Protein AF-A0A8J8FV78-F1 (afdb_monomer_lite)

pLDDT: mean 72.54, std 19.47, range [33.31, 97.31]

Sequence (239 aa):
MTRLTRFARETVGLEEIGLGTVENPEEYLAWASSKTGPGVVDDIYLSLKGAAGALTVRIDRDEFHIVLGGAYRDRDEIEAALAHELAHIKQHTEGLFPYGLKYPAGATRAVLLPLEIGAEELVLRELPEIALTRARMATREARRWERTGNPAVDLDNSLVSVPITLAFERIGLDAKIPQPEVDEPYATVRRTLVRAARTTDPWNRKEVEAYCRMAAAEVAELLTHHPETPHTTPHRSSR

Structure (mmCIF, N/CA/C/O backbone):
data_AF-A0A8J8FV78-F1
#
_entry.id   AF-A0A8J8FV78-F1
#
loop_
_atom_site.group_PDB
_atom_site.id
_atom_site.type_symbol
_atom_site.label_atom_id
_atom_site.label_alt_id
_atom_site.label_comp_id
_atom_site.label_asym_id
_atom_site.label_entity_id
_atom_site.label_seq_id
_atom_site.pdbx_PDB_ins_code
_atom_site.Cartn_x
_atom_site.Cartn_y
_atom_site.Cartn_z
_atom_site.occupancy
_atom_site.B_iso_or_equiv
_atom_site.auth_seq_id
_atom_site.auth_comp_id
_atom_site.auth_asym_id
_atom_site.auth_atom_id
_atom_site.pdbx_PDB_model_num
ATOM 1 N N . MET A 1 1 ? -17.462 6.592 6.302 1.00 45.66 1 MET A N 1
ATOM 2 C CA . MET A 1 1 ? -16.229 5.823 6.564 1.00 45.66 1 MET A CA 1
ATOM 3 C C . MET A 1 1 ? -16.244 5.353 8.010 1.00 45.66 1 MET A C 1
ATOM 5 O O . MET A 1 1 ? -16.458 6.169 8.901 1.00 45.66 1 MET A O 1
ATOM 9 N N . THR A 1 2 ? -16.115 4.048 8.240 1.00 47.28 2 THR A N 1
ATOM 10 C CA . THR A 1 2 ? -16.009 3.454 9.586 1.00 47.28 2 THR A CA 1
ATOM 11 C C . THR A 1 2 ? -14.567 3.568 10.076 1.00 47.28 2 THR A C 1
ATOM 13 O O . THR A 1 2 ? -13.703 3.032 9.385 1.00 47.28 2 THR A O 1
ATOM 16 N N . ARG A 1 3 ? -14.347 4.216 11.239 1.00 60.06 3 ARG A N 1
ATOM 17 C CA . ARG A 1 3 ? -13.042 4.341 11.930 1.00 60.06 3 ARG A CA 1
ATOM 18 C C . ARG A 1 3 ? -12.323 2.991 12.001 1.00 60.06 3 ARG A C 1
ATOM 20 O O . ARG A 1 3 ? -12.946 2.038 12.442 1.00 60.06 3 ARG A O 1
ATOM 27 N N . LEU A 1 4 ? -11.039 2.911 11.683 1.00 59.59 4 LEU A N 1
ATOM 28 C CA . LEU A 1 4 ? -10.175 1.728 11.684 1.00 59.59 4 LEU A CA 1
ATOM 29 C C . LEU A 1 4 ? -10.131 1.106 13.072 1.00 59.59 4 LEU A C 1
ATOM 31 O O . LEU A 1 4 ? -10.280 -0.097 13.202 1.00 59.59 4 LEU A O 1
ATOM 35 N N . THR A 1 5 ? -10.076 1.926 14.124 1.00 54.34 5 THR A N 1
ATOM 36 C CA . THR A 1 5 ? -10.197 1.468 15.517 1.00 54.34 5 THR A CA 1
ATOM 37 C C . THR A 1 5 ? -11.570 0.865 15.815 1.00 54.34 5 THR A C 1
ATOM 39 O O . THR A 1 5 ? -11.687 -0.065 16.606 1.00 54.34 5 THR A O 1
ATOM 42 N N . ARG A 1 6 ? -12.630 1.404 15.200 1.00 60.81 6 ARG A N 1
ATOM 43 C CA . ARG A 1 6 ? -13.991 0.875 15.331 1.00 60.81 6 ARG A CA 1
ATOM 44 C C . ARG A 1 6 ? -14.143 -0.419 14.531 1.00 60.81 6 ARG A C 1
ATOM 46 O O . ARG A 1 6 ? -14.638 -1.380 15.085 1.00 60.81 6 ARG A O 1
ATOM 53 N N . PHE A 1 7 ? -13.669 -0.461 13.289 1.00 57.34 7 PHE A N 1
ATOM 54 C CA . PHE A 1 7 ? -13.615 -1.653 12.444 1.00 57.34 7 PHE A CA 1
ATOM 55 C C . PHE A 1 7 ? -12.822 -2.776 13.124 1.00 57.34 7 PHE A C 1
ATOM 57 O O . PHE A 1 7 ? -13.322 -3.884 13.261 1.00 57.34 7 PHE A O 1
ATOM 64 N N . ALA A 1 8 ? -11.644 -2.464 13.665 1.00 59.84 8 ALA A N 1
ATOM 65 C CA . ALA A 1 8 ? -10.837 -3.390 14.449 1.00 59.84 8 ALA A CA 1
ATOM 66 C C . ALA A 1 8 ? -11.631 -3.985 15.628 1.00 59.84 8 ALA A C 1
ATOM 68 O O . ALA A 1 8 ? -11.646 -5.195 15.821 1.00 59.84 8 ALA A O 1
ATOM 69 N N . ARG A 1 9 ? -12.350 -3.155 16.391 1.00 55.16 9 ARG A N 1
ATOM 70 C CA . ARG A 1 9 ? -13.138 -3.617 17.547 1.00 55.16 9 ARG A CA 1
ATOM 71 C C . ARG A 1 9 ? -14.409 -4.376 17.160 1.00 55.16 9 ARG A C 1
ATOM 73 O O . ARG A 1 9 ? -14.678 -5.431 17.712 1.00 55.16 9 ARG A O 1
ATOM 80 N N . GLU A 1 10 ? -15.202 -3.824 16.247 1.00 53.38 10 GLU A N 1
ATOM 81 C CA . GLU A 1 10 ? -16.552 -4.301 15.916 1.00 53.38 10 GLU A CA 1
ATOM 82 C C . GLU A 1 10 ? -16.549 -5.450 14.905 1.00 53.38 10 GLU A C 1
ATOM 84 O O . GLU A 1 10 ? -17.422 -6.308 14.960 1.00 53.38 10 GLU A O 1
ATOM 89 N N . THR A 1 11 ? -15.594 -5.460 13.976 1.00 45.72 11 THR A N 1
ATOM 90 C CA . THR A 1 11 ? -15.551 -6.407 12.851 1.00 45.72 11 THR A CA 1
ATOM 91 C C . THR A 1 11 ? -14.452 -7.447 13.035 1.00 45.72 11 THR A C 1
ATOM 93 O O . THR A 1 11 ? -14.623 -8.603 12.666 1.00 45.72 11 THR A O 1
ATOM 96 N N . VAL A 1 12 ? -13.336 -7.048 13.646 1.00 43.62 12 VAL A N 1
ATOM 97 C CA . VAL A 1 12 ? -12.143 -7.891 13.795 1.00 43.62 12 VAL A CA 1
ATOM 98 C C . VAL A 1 12 ? -11.996 -8.479 15.209 1.00 43.62 12 VAL A C 1
ATOM 100 O O . VAL A 1 12 ? -11.113 -9.293 15.463 1.00 43.62 12 VAL A O 1
ATOM 103 N N . GLY A 1 13 ? -12.869 -8.096 16.150 1.00 41.03 13 GLY A N 1
ATOM 104 C CA . GLY A 1 13 ? -12.834 -8.595 17.530 1.00 41.03 13 GLY A CA 1
ATOM 105 C C . GLY A 1 13 ? -11.558 -8.223 18.296 1.00 41.03 13 GLY A C 1
ATOM 106 O O . GLY A 1 13 ? -11.191 -8.909 19.247 1.00 41.03 13 GLY A O 1
ATOM 107 N N . LEU A 1 14 ? -10.856 -7.159 17.885 1.00 45.41 14 LEU A N 1
ATOM 108 C CA . LEU A 1 14 ? -9.656 -6.667 18.567 1.00 45.41 14 LEU A CA 1
ATOM 109 C C . LEU A 1 14 ? -10.056 -5.940 19.860 1.00 45.41 14 LEU A C 1
ATOM 111 O O . LEU A 1 14 ? -10.275 -4.726 19.864 1.00 45.41 14 LEU A O 1
ATOM 115 N N . GLU A 1 15 ? -10.162 -6.689 20.959 1.00 33.31 15 GLU A N 1
ATOM 116 C CA . GLU A 1 15 ? -10.380 -6.141 22.307 1.00 33.31 15 GLU A CA 1
ATOM 117 C C . GLU A 1 15 ? -9.075 -5.597 22.934 1.00 33.31 15 GLU A C 1
ATOM 119 O O . GLU A 1 15 ? -9.121 -4.633 23.698 1.00 33.31 15 GLU A O 1
ATOM 124 N N . GLU A 1 16 ? -7.906 -6.126 22.539 1.00 36.53 16 GLU A N 1
ATOM 125 C CA . GLU A 1 16 ? -6.565 -5.712 22.987 1.00 36.53 16 GLU A CA 1
ATOM 126 C C . GLU A 1 16 ? -5.503 -6.043 21.908 1.00 36.53 16 GLU A C 1
ATOM 128 O O . GLU A 1 16 ? -5.634 -7.043 21.199 1.00 36.53 16 GLU A O 1
ATOM 133 N N . ILE A 1 17 ? -4.444 -5.229 21.754 1.00 37.44 17 ILE A N 1
ATOM 134 C CA . ILE A 1 17 ? -3.307 -5.561 20.867 1.00 37.44 17 ILE A CA 1
ATOM 135 C C . ILE A 1 17 ? -2.405 -6.558 21.604 1.00 37.44 17 ILE A C 1
ATOM 137 O O . ILE A 1 17 ? -1.537 -6.169 22.385 1.00 37.44 17 ILE A O 1
ATOM 141 N N . GLY A 1 18 ? -2.617 -7.850 21.359 1.00 35.94 18 GLY A N 1
ATOM 142 C CA . GLY A 1 18 ? -1.705 -8.916 21.766 1.00 35.94 18 GLY A CA 1
ATOM 143 C C . GLY A 1 18 ? -0.720 -9.235 20.645 1.00 35.94 18 GLY A C 1
ATOM 144 O O . GLY A 1 18 ? -1.109 -9.774 19.612 1.00 35.94 18 GLY A O 1
ATOM 145 N N . LEU A 1 19 ? 0.560 -8.917 20.840 1.00 36.38 19 LEU A N 1
ATOM 146 C CA . LEU A 1 19 ? 1.640 -9.393 19.974 1.00 36.38 19 LEU A CA 1
ATOM 147 C C . LEU A 1 19 ? 1.813 -10.901 20.192 1.00 36.38 19 LEU A C 1
ATOM 149 O O . LEU A 1 19 ? 2.407 -11.321 21.182 1.00 36.38 19 LEU A O 1
ATOM 153 N N . GLY A 1 20 ? 1.267 -11.716 19.293 1.00 37.94 20 GLY A N 1
ATOM 154 C CA . GLY A 1 20 ? 1.523 -13.152 19.261 1.00 37.94 20 GLY A CA 1
ATOM 155 C C . GLY A 1 20 ? 2.718 -13.456 18.365 1.00 37.94 20 GLY A C 1
ATOM 156 O O . GLY A 1 20 ? 2.697 -13.138 17.178 1.00 37.94 20 GLY A O 1
ATOM 157 N N . THR A 1 21 ? 3.757 -14.079 18.914 1.00 40.66 21 THR A N 1
ATOM 158 C CA . THR A 1 21 ? 4.795 -14.727 18.099 1.00 40.66 21 THR A CA 1
ATOM 159 C C . THR A 1 21 ? 4.252 -16.089 17.676 1.00 40.66 21 THR A C 1
ATOM 161 O O . THR A 1 21 ? 3.665 -16.783 18.504 1.00 40.66 21 THR A O 1
ATOM 164 N N . VAL A 1 22 ? 4.433 -16.506 16.421 1.00 47.56 22 VAL A N 1
ATOM 165 C CA . VAL A 1 22 ? 4.146 -17.900 16.046 1.00 47.56 22 VAL A CA 1
ATOM 166 C C . VAL A 1 22 ? 5.202 -18.775 16.715 1.00 47.56 22 VAL A C 1
ATOM 168 O O . VAL A 1 22 ? 6.323 -18.887 16.228 1.00 47.56 22 VAL A O 1
ATOM 171 N N . GLU A 1 23 ? 4.857 -19.357 17.862 1.00 40.62 23 GLU A N 1
ATOM 172 C CA . GLU A 1 23 ? 5.780 -20.170 18.665 1.00 40.62 23 GLU A CA 1
ATOM 173 C C . GLU A 1 23 ? 6.188 -21.469 17.950 1.00 40.62 23 GLU A C 1
ATOM 175 O O . GLU A 1 23 ? 7.261 -22.005 18.220 1.00 40.62 23 GLU A O 1
ATOM 180 N N . ASN A 1 24 ? 5.369 -21.943 17.000 1.00 50.72 24 ASN A N 1
ATOM 181 C CA . ASN A 1 24 ? 5.640 -23.137 16.202 1.00 50.72 24 ASN A CA 1
ATOM 182 C C . ASN A 1 24 ? 5.331 -22.921 14.701 1.00 50.72 24 ASN A C 1
ATOM 184 O O . ASN A 1 24 ? 4.233 -23.234 14.228 1.00 50.72 24 ASN A O 1
ATOM 188 N N . PRO A 1 25 ? 6.286 -22.360 13.932 1.00 55.03 25 PRO A N 1
ATOM 189 C CA . PRO A 1 25 ? 6.113 -22.049 12.511 1.00 55.03 25 PRO A CA 1
ATOM 190 C C . PRO A 1 25 ? 5.732 -23.259 11.652 1.00 55.03 25 PRO A C 1
ATOM 192 O O . PRO A 1 25 ? 4.952 -23.119 10.715 1.00 55.03 25 PRO A O 1
ATOM 195 N N . GLU A 1 26 ? 6.251 -24.449 11.968 1.00 56.12 26 GLU A N 1
ATOM 196 C CA . GLU A 1 26 ? 6.002 -25.676 11.198 1.00 56.12 26 GLU A CA 1
ATOM 197 C C . GLU A 1 26 ? 4.557 -26.168 11.347 1.00 56.12 26 GLU A C 1
ATOM 199 O O . GLU A 1 26 ? 3.927 -26.546 10.358 1.00 56.12 26 GLU A O 1
ATOM 204 N N . GLU A 1 27 ? 3.993 -26.090 12.555 1.00 54.97 27 GLU A N 1
ATOM 205 C CA . GLU A 1 27 ? 2.578 -26.396 12.792 1.00 54.97 27 GLU A CA 1
ATOM 206 C C . GLU A 1 27 ? 1.658 -25.373 12.126 1.00 54.97 27 GLU A C 1
ATOM 208 O O . GLU A 1 27 ? 0.656 -25.755 11.520 1.00 54.97 27 GLU A O 1
ATOM 213 N N . TYR A 1 28 ? 2.023 -24.088 12.166 1.00 54.50 28 TYR A N 1
ATOM 214 C CA . TYR A 1 28 ? 1.283 -23.042 11.462 1.00 54.50 28 TYR A CA 1
ATOM 215 C C . TYR A 1 28 ? 1.272 -23.274 9.949 1.00 54.50 28 TYR A C 1
ATOM 217 O O . TYR A 1 28 ? 0.229 -23.147 9.318 1.00 54.50 28 TYR A O 1
ATOM 225 N N . LEU A 1 29 ? 2.400 -23.677 9.364 1.00 58.69 29 LEU A N 1
ATOM 226 C CA . LEU A 1 29 ? 2.505 -23.995 7.939 1.00 58.69 29 LEU A CA 1
ATOM 227 C C . LEU A 1 29 ? 1.696 -25.225 7.548 1.00 58.69 29 LEU A C 1
ATOM 229 O O . LEU A 1 29 ? 0.981 -25.195 6.546 1.00 58.69 29 LEU A O 1
ATOM 233 N N . ALA A 1 30 ? 1.780 -26.298 8.335 1.00 56.25 30 ALA A N 1
ATOM 234 C CA . ALA A 1 30 ? 1.003 -27.512 8.107 1.00 56.25 30 ALA A CA 1
ATOM 235 C C . ALA A 1 30 ? -0.504 -27.229 8.204 1.00 56.25 30 ALA A C 1
ATOM 237 O O . ALA A 1 30 ? -1.293 -27.683 7.371 1.00 56.25 30 ALA A O 1
ATOM 238 N N . TRP A 1 31 ? -0.903 -26.419 9.184 1.00 58.81 31 TRP A N 1
ATOM 239 C CA . TRP A 1 31 ? -2.274 -25.962 9.334 1.00 58.81 31 TRP A CA 1
ATOM 240 C C . TRP A 1 31 ? -2.702 -25.038 8.180 1.00 58.81 31 TRP A C 1
ATOM 242 O O . TRP A 1 31 ? -3.739 -25.294 7.568 1.00 58.81 31 TRP A O 1
ATOM 252 N N . ALA A 1 32 ? -1.901 -24.036 7.804 1.00 51.12 32 ALA A N 1
ATOM 253 C CA . ALA A 1 32 ? -2.208 -23.095 6.723 1.00 51.12 32 ALA A CA 1
ATOM 254 C C . ALA A 1 32 ? -2.345 -23.823 5.380 1.00 51.12 32 ALA A C 1
ATOM 256 O O . ALA A 1 32 ? -3.264 -23.542 4.609 1.00 51.12 32 ALA A O 1
ATOM 257 N N . SER A 1 33 ? -1.515 -24.845 5.154 1.00 57.75 33 SER A N 1
ATOM 258 C CA . SER A 1 33 ? -1.618 -25.759 4.008 1.00 57.75 33 SER A CA 1
ATOM 259 C C . SER A 1 33 ? -2.937 -26.510 3.942 1.00 57.75 33 SER A C 1
ATOM 261 O O . SER A 1 33 ? -3.400 -26.851 2.859 1.00 57.75 33 SER A O 1
ATOM 263 N N . SER A 1 34 ? -3.568 -26.764 5.089 1.00 52.56 34 SER A N 1
ATOM 264 C CA . SER A 1 34 ? -4.867 -27.436 5.150 1.00 52.56 34 SER A CA 1
ATOM 265 C C . SER A 1 34 ? -6.056 -26.505 4.878 1.00 52.56 34 SER A C 1
ATOM 267 O O . SER A 1 34 ? -7.179 -26.986 4.712 1.00 52.56 34 SER A O 1
ATOM 269 N N . LYS A 1 35 ? -5.836 -25.183 4.867 1.00 46.72 35 LYS A N 1
ATOM 270 C CA . LYS A 1 35 ? -6.887 -24.152 4.785 1.00 46.72 35 LYS A CA 1
ATOM 271 C C . LYS A 1 35 ? -6.774 -23.236 3.572 1.00 46.72 35 LYS A C 1
ATOM 273 O O . LYS A 1 35 ? -7.771 -22.636 3.182 1.00 46.72 35 LYS A O 1
ATOM 278 N N . THR A 1 36 ? -5.592 -23.136 2.976 1.00 51.91 36 THR A N 1
ATOM 279 C CA . THR A 1 36 ? -5.284 -22.209 1.881 1.00 51.91 36 THR A CA 1
ATOM 280 C C . THR A 1 36 ? -4.744 -22.957 0.659 1.00 51.91 36 THR A C 1
ATOM 282 O O . THR A 1 36 ? -4.536 -24.169 0.691 1.00 51.91 36 THR A O 1
ATOM 285 N N . GLY A 1 37 ? -4.575 -22.256 -0.464 1.00 56.16 37 GLY A N 1
ATOM 286 C CA . GLY A 1 37 ? -3.981 -22.840 -1.668 1.00 56.16 37 GLY A CA 1
ATOM 287 C C . GLY A 1 37 ? -2.457 -23.004 -1.546 1.00 56.16 37 GLY A C 1
ATOM 288 O O . GLY A 1 37 ? -1.828 -22.242 -0.816 1.00 56.16 37 GLY A O 1
ATOM 289 N N . PRO A 1 38 ? -1.837 -23.930 -2.302 1.00 44.44 38 PRO A N 1
ATOM 290 C CA . PRO A 1 38 ? -0.412 -24.253 -2.174 1.00 44.44 38 PRO A CA 1
ATOM 291 C C . PRO A 1 38 ? 0.533 -23.047 -2.331 1.00 44.44 38 PRO A C 1
ATOM 293 O O . PRO A 1 38 ? 1.514 -22.964 -1.607 1.00 44.44 38 PRO A O 1
ATOM 296 N N . GLY A 1 39 ? 0.210 -22.063 -3.180 1.00 44.91 39 GLY A N 1
ATOM 297 C CA . GLY A 1 39 ? 1.037 -20.853 -3.326 1.00 44.91 39 GLY A CA 1
ATOM 298 C C . GLY A 1 39 ? 1.031 -19.916 -2.108 1.00 44.91 39 GLY A C 1
ATOM 299 O O . GLY A 1 39 ? 2.018 -19.242 -1.856 1.00 44.91 39 GLY A O 1
ATOM 300 N N . VAL A 1 40 ? -0.048 -19.907 -1.313 1.00 49.53 40 VAL A N 1
ATOM 301 C CA . VAL A 1 40 ? -0.155 -19.076 -0.094 1.00 49.53 40 VAL A CA 1
ATOM 302 C C . VAL A 1 40 ? 0.729 -19.637 1.024 1.00 49.53 40 VAL A C 1
ATOM 304 O O . VAL A 1 40 ? 1.309 -18.894 1.811 1.00 49.53 40 VAL A O 1
ATOM 307 N N . VAL A 1 41 ? 0.866 -20.961 1.074 1.00 54.72 41 VAL A N 1
ATOM 308 C CA . VAL A 1 41 ? 1.724 -21.665 2.034 1.00 54.72 41 VAL A CA 1
ATOM 309 C C . VAL A 1 41 ? 3.195 -21.352 1.797 1.00 54.72 41 VAL A C 1
ATOM 311 O O . VAL A 1 41 ? 3.924 -21.118 2.759 1.00 54.72 41 VAL A O 1
ATOM 314 N N . ASP A 1 42 ? 3.627 -21.339 0.536 1.00 52.38 42 ASP A N 1
ATOM 315 C CA . ASP A 1 42 ? 5.018 -21.065 0.169 1.00 52.38 42 ASP A CA 1
ATOM 316 C C . ASP A 1 42 ? 5.432 -19.633 0.562 1.00 52.38 42 ASP A C 1
ATOM 318 O O . ASP A 1 42 ? 6.530 -19.430 1.088 1.00 52.38 42 ASP A O 1
ATOM 322 N N . ASP A 1 43 ? 4.532 -18.653 0.425 1.00 49.38 43 ASP A N 1
ATOM 323 C CA . ASP A 1 43 ? 4.762 -17.262 0.844 1.00 49.38 43 ASP A CA 1
ATOM 324 C C . ASP A 1 43 ? 4.813 -17.119 2.378 1.00 49.38 43 ASP A C 1
ATOM 326 O O . ASP A 1 43 ? 5.686 -16.429 2.924 1.00 49.38 43 ASP A O 1
ATOM 330 N N . ILE A 1 44 ? 3.933 -17.827 3.097 1.00 51.94 44 ILE A N 1
ATOM 331 C CA . ILE A 1 44 ? 3.984 -17.928 4.563 1.00 51.94 44 ILE A CA 1
ATOM 332 C C . ILE A 1 44 ? 5.315 -18.560 4.998 1.00 51.94 44 ILE A C 1
ATOM 334 O O . ILE A 1 44 ? 5.948 -18.086 5.942 1.00 51.94 44 ILE A O 1
ATOM 338 N N . TYR A 1 45 ? 5.773 -19.600 4.299 1.00 53.97 45 TYR A N 1
ATOM 339 C CA . TYR A 1 45 ? 7.020 -20.299 4.601 1.00 53.97 45 TYR A CA 1
ATOM 340 C C . TYR A 1 45 ? 8.247 -19.422 4.409 1.00 53.97 45 TYR A C 1
ATOM 342 O O . TYR A 1 45 ? 9.092 -19.348 5.305 1.00 53.97 45 TYR A O 1
ATOM 350 N N . LEU A 1 46 ? 8.338 -18.742 3.266 1.00 45.25 46 LEU A 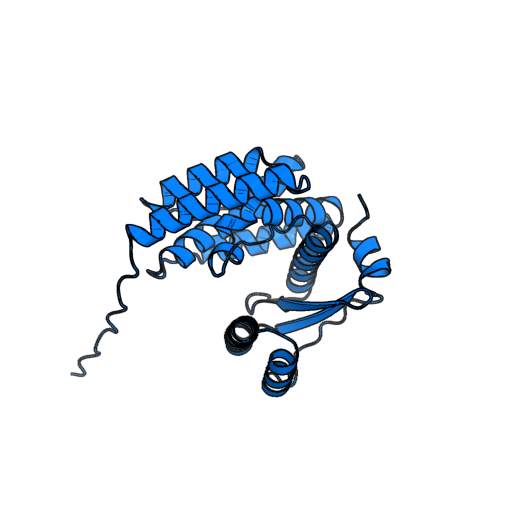N 1
ATOM 351 C CA . LEU A 1 46 ? 9.417 -17.805 2.964 1.00 45.25 46 LEU A CA 1
ATOM 352 C C . LEU A 1 46 ? 9.458 -16.664 3.983 1.00 45.25 46 LEU A C 1
ATOM 354 O O . LEU A 1 46 ? 10.533 -16.306 4.467 1.00 45.25 46 LEU A O 1
ATOM 358 N N . SER A 1 47 ? 8.291 -16.156 4.379 1.00 48.06 47 SER A N 1
ATOM 359 C CA . SER A 1 47 ? 8.186 -15.081 5.363 1.00 48.06 47 SER A CA 1
ATOM 360 C C . SER A 1 47 ? 8.591 -15.528 6.772 1.00 48.06 47 SER A C 1
ATOM 362 O O . SER A 1 47 ? 9.419 -14.874 7.408 1.00 48.06 47 SER A O 1
ATOM 364 N N . LEU A 1 48 ? 8.096 -16.676 7.248 1.00 50.25 48 LEU A N 1
ATOM 365 C CA . LEU A 1 48 ? 8.461 -17.228 8.560 1.00 50.25 48 LEU A CA 1
ATOM 366 C C . LEU A 1 48 ? 9.952 -17.599 8.628 1.00 50.25 48 LEU A C 1
ATOM 368 O O . LEU A 1 48 ? 10.617 -17.319 9.626 1.00 50.25 48 LEU A O 1
ATOM 372 N N . LYS A 1 49 ? 10.520 -18.165 7.551 1.00 43.09 49 LYS A N 1
ATOM 373 C CA . LYS A 1 49 ? 11.966 -18.440 7.453 1.00 43.09 49 LYS A CA 1
ATOM 374 C C . LYS A 1 49 ? 12.827 -17.175 7.423 1.00 43.09 49 LYS A C 1
ATOM 376 O O . LYS A 1 49 ? 13.995 -17.240 7.802 1.00 43.09 49 LYS A O 1
ATOM 381 N N . GLY A 1 50 ? 12.258 -16.040 7.018 1.00 41.53 50 GLY A N 1
ATOM 382 C CA . GLY A 1 50 ? 12.877 -14.713 7.053 1.00 41.53 50 GLY A CA 1
ATOM 383 C C . GLY A 1 50 ? 12.827 -14.005 8.415 1.00 41.53 50 GLY A C 1
ATOM 384 O O . GLY A 1 50 ? 13.167 -12.826 8.476 1.00 41.53 50 GLY A O 1
ATOM 385 N N . ALA A 1 51 ? 12.422 -14.698 9.491 1.00 40.00 51 ALA A N 1
ATOM 386 C CA . ALA A 1 51 ? 12.204 -14.160 10.843 1.00 40.00 51 ALA A CA 1
ATOM 387 C C . ALA A 1 51 ? 11.025 -13.167 10.974 1.00 40.00 51 ALA A C 1
ATOM 389 O O . ALA A 1 51 ? 11.014 -12.334 11.880 1.00 40.00 51 ALA A O 1
ATOM 390 N N . ALA A 1 52 ? 10.026 -13.251 10.089 1.00 51.97 52 ALA A N 1
ATOM 391 C CA . ALA A 1 52 ? 8.773 -12.502 10.199 1.00 51.97 52 ALA A CA 1
ATOM 392 C C . ALA A 1 52 ? 7.784 -13.212 11.141 1.00 51.97 52 ALA A C 1
ATOM 394 O O . ALA A 1 52 ? 7.658 -14.435 11.100 1.00 51.97 52 ALA A O 1
ATOM 395 N N . GLY A 1 53 ? 7.072 -12.459 11.981 1.00 51.72 53 GLY A N 1
ATOM 396 C CA . GLY A 1 53 ? 5.941 -12.984 12.753 1.00 51.72 53 GLY A CA 1
ATOM 397 C C . GLY A 1 53 ? 4.690 -13.099 11.877 1.00 51.72 53 GLY A C 1
ATOM 398 O O . GLY A 1 53 ? 4.607 -12.477 10.821 1.00 51.72 53 GLY A O 1
ATOM 399 N N . ALA A 1 54 ? 3.688 -13.864 12.305 1.00 55.09 54 ALA A N 1
ATOM 400 C CA . ALA A 1 54 ? 2.376 -13.871 11.660 1.00 55.09 54 ALA A CA 1
ATOM 401 C C . ALA A 1 54 ? 1.270 -13.760 12.711 1.00 55.09 54 ALA A C 1
ATOM 403 O O . ALA A 1 54 ? 1.334 -14.388 13.766 1.00 55.09 54 ALA A O 1
ATOM 404 N N . LEU A 1 55 ? 0.259 -12.954 12.411 1.00 58.16 55 LEU A N 1
ATOM 405 C CA . LEU A 1 55 ? -0.940 -12.766 13.208 1.00 58.16 55 LEU A CA 1
ATOM 406 C C . LEU A 1 55 ? -2.121 -13.358 12.439 1.00 58.16 55 LEU A C 1
ATOM 408 O O . LEU A 1 55 ? -2.336 -13.046 11.272 1.00 58.16 55 LEU A O 1
ATOM 412 N N . THR A 1 56 ? -2.903 -14.205 13.098 1.00 53.31 56 THR A N 1
ATOM 413 C CA . THR A 1 56 ? -4.176 -14.673 12.542 1.00 53.31 56 THR A CA 1
ATOM 414 C C . THR A 1 56 ? -5.299 -13.809 13.077 1.00 53.31 56 THR A C 1
ATOM 416 O O . THR A 1 56 ? -5.424 -13.602 14.282 1.00 53.31 56 THR A O 1
ATOM 419 N N . VAL A 1 57 ? -6.109 -13.302 12.162 1.00 52.09 57 VAL A N 1
ATOM 420 C CA . VAL A 1 57 ? -7.155 -12.327 12.410 1.00 52.09 57 VAL A CA 1
ATOM 421 C C . VAL A 1 57 ? -8.463 -12.885 11.871 1.00 52.09 57 VAL A C 1
ATOM 423 O O . VAL A 1 57 ? -8.564 -13.191 10.690 1.00 52.09 57 VAL A O 1
ATOM 426 N N . ARG A 1 58 ? -9.479 -13.037 12.723 1.00 50.56 58 ARG A N 1
ATOM 427 C CA . ARG A 1 58 ? -10.775 -13.596 12.316 1.00 50.56 58 ARG A CA 1
ATOM 428 C C . ARG A 1 58 ? -11.833 -12.507 12.237 1.00 50.56 58 ARG A C 1
ATOM 430 O O . ARG A 1 58 ? -11.949 -11.697 13.150 1.00 50.56 58 ARG A O 1
ATOM 437 N N . ILE A 1 59 ? -12.608 -12.522 11.160 1.00 51.34 59 ILE A N 1
ATOM 438 C CA . ILE A 1 59 ? -13.657 -11.549 10.860 1.00 51.34 59 ILE A CA 1
ATOM 439 C C . ILE A 1 59 ? -14.899 -12.318 10.454 1.00 51.34 59 ILE A C 1
ATOM 441 O O . ILE A 1 59 ? -14.911 -12.982 9.422 1.00 51.34 59 ILE A O 1
ATOM 445 N N . ASP A 1 60 ? -15.945 -12.254 11.273 1.00 57.97 60 ASP A N 1
ATOM 446 C CA . ASP A 1 60 ? -17.148 -13.072 11.117 1.00 57.97 60 ASP A CA 1
ATOM 447 C C . ASP A 1 60 ? -16.824 -14.572 10.932 1.00 57.97 60 ASP A C 1
ATOM 449 O O . ASP A 1 60 ? -16.489 -15.270 11.894 1.00 57.97 60 ASP A O 1
ATOM 453 N N . ARG A 1 61 ? -16.942 -15.084 9.698 1.00 52.12 61 ARG A N 1
ATOM 454 C CA . ARG A 1 61 ? -16.634 -16.475 9.315 1.00 52.12 61 ARG A CA 1
ATOM 455 C C . ARG A 1 61 ? -15.332 -16.616 8.527 1.00 52.12 61 ARG A C 1
ATOM 457 O O . ARG A 1 61 ? -14.929 -17.748 8.261 1.00 52.12 61 ARG A O 1
ATOM 464 N N . ASP A 1 62 ? -14.703 -15.502 8.179 1.00 50.00 62 ASP A N 1
ATOM 465 C CA . ASP A 1 62 ? -13.505 -15.441 7.357 1.00 50.00 62 ASP A CA 1
ATOM 466 C C . ASP A 1 62 ? -12.266 -15.275 8.243 1.00 50.00 62 ASP A C 1
ATOM 468 O O . ASP A 1 62 ? -12.287 -14.614 9.285 1.00 50.00 62 ASP A O 1
ATOM 472 N N . GLU A 1 63 ? -11.170 -15.913 7.847 1.00 54.75 63 GLU A N 1
ATOM 473 C CA . GLU A 1 63 ? -9.905 -15.874 8.573 1.00 54.75 63 GLU A CA 1
ATOM 474 C C . GLU A 1 63 ? -8.820 -15.274 7.677 1.00 54.75 63 GLU A C 1
ATOM 476 O O . GLU A 1 63 ? -8.628 -15.692 6.535 1.00 54.75 63 GLU A O 1
ATOM 481 N N . PHE A 1 64 ? -8.144 -14.258 8.203 1.00 58.16 64 PHE A N 1
ATOM 482 C CA . PHE A 1 64 ? -7.114 -13.471 7.547 1.00 58.16 64 PHE A CA 1
ATOM 483 C C . PHE A 1 64 ? -5.776 -13.734 8.228 1.00 58.16 64 PHE A C 1
ATOM 485 O O . PHE A 1 64 ? -5.660 -13.697 9.453 1.00 58.16 64 PHE A O 1
ATOM 492 N N . HIS A 1 65 ? -4.744 -13.964 7.428 1.00 59.25 65 HIS A N 1
ATOM 493 C CA . HIS A 1 65 ? -3.388 -14.185 7.912 1.00 59.25 65 HIS A CA 1
ATOM 494 C C . HIS A 1 65 ? -2.547 -12.963 7.587 1.00 59.25 65 HIS A C 1
ATOM 496 O O . HIS A 1 65 ? -2.241 -12.704 6.427 1.00 59.25 65 HIS A O 1
ATOM 502 N N . ILE A 1 66 ? -2.193 -12.210 8.620 1.00 63.97 66 ILE A N 1
ATOM 503 C CA . ILE A 1 66 ? -1.353 -11.029 8.508 1.00 63.97 66 ILE A CA 1
ATOM 504 C C . ILE A 1 66 ? 0.081 -11.451 8.780 1.00 63.97 66 ILE A C 1
ATOM 506 O O . ILE A 1 66 ? 0.433 -11.827 9.897 1.00 63.97 66 ILE A O 1
ATOM 510 N N . VAL A 1 67 ? 0.925 -11.382 7.762 1.00 60.59 67 VAL A N 1
ATOM 511 C CA . VAL A 1 67 ? 2.350 -11.654 7.912 1.00 60.59 67 VAL A CA 1
ATOM 512 C C . VAL A 1 67 ? 3.053 -10.343 8.233 1.00 60.59 67 VAL A C 1
ATOM 514 O O . VAL A 1 67 ? 3.114 -9.430 7.416 1.00 60.59 67 VAL A O 1
ATOM 517 N N . LEU A 1 68 ? 3.591 -10.252 9.443 1.00 60.44 68 LEU A N 1
ATOM 518 C CA . LEU A 1 68 ? 4.321 -9.091 9.915 1.00 60.44 68 LEU A CA 1
ATOM 519 C C . LEU A 1 68 ? 5.812 -9.303 9.632 1.00 60.44 68 LEU A C 1
ATOM 521 O O . LEU A 1 68 ? 6.491 -10.021 10.366 1.00 60.44 68 LEU A O 1
ATOM 525 N N . GLY A 1 69 ? 6.313 -8.698 8.550 1.00 54.22 69 GLY A N 1
ATOM 526 C CA . GLY A 1 69 ? 7.698 -8.837 8.085 1.00 54.22 69 GLY A CA 1
ATOM 527 C C . GLY A 1 69 ? 8.761 -8.669 9.186 1.00 54.22 69 GLY A C 1
ATOM 528 O O . GLY A 1 69 ? 8.608 -7.874 10.109 1.00 54.22 69 GLY A O 1
ATOM 529 N N . GLY A 1 70 ? 9.900 -9.362 9.060 1.00 49.97 70 GLY A N 1
ATOM 530 C CA . GLY A 1 70 ? 10.993 -9.370 10.056 1.00 49.97 70 GLY A CA 1
ATOM 531 C C . GLY A 1 70 ? 11.747 -8.038 10.243 1.00 49.97 70 GLY A C 1
ATOM 532 O O . GLY A 1 70 ? 12.791 -7.992 10.891 1.00 49.97 70 GLY A O 1
ATOM 533 N N . ALA A 1 71 ? 11.259 -6.943 9.654 1.00 52.19 71 ALA A N 1
ATOM 534 C CA . ALA A 1 71 ? 11.875 -5.620 9.708 1.00 52.19 71 ALA A CA 1
ATOM 535 C C . ALA A 1 71 ? 11.400 -4.757 10.892 1.00 52.19 71 ALA A C 1
ATOM 537 O O . ALA A 1 71 ? 11.970 -3.675 11.088 1.00 52.19 71 ALA A O 1
ATOM 538 N N . TYR A 1 72 ? 10.395 -5.207 11.653 1.00 66.94 72 TYR A N 1
ATOM 539 C CA . TYR A 1 72 ? 9.824 -4.459 12.775 1.00 66.94 72 TYR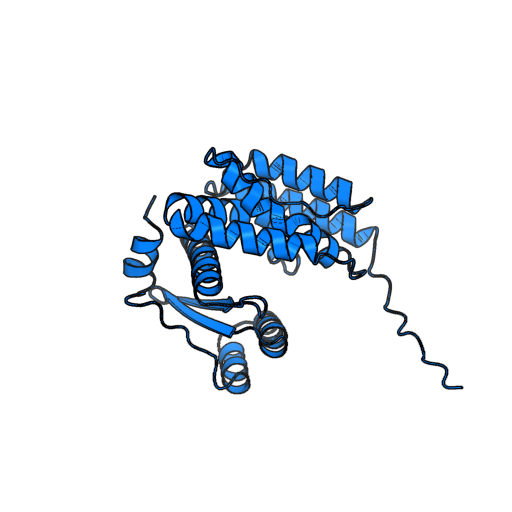 A CA 1
ATOM 540 C C . TYR A 1 72 ? 10.652 -4.643 14.040 1.00 66.94 72 TYR A C 1
ATOM 542 O O . TYR A 1 72 ? 10.969 -5.758 14.452 1.00 66.94 72 TYR A O 1
ATOM 550 N N . ARG A 1 73 ? 11.062 -3.522 14.625 1.00 64.94 73 ARG A N 1
ATOM 551 C CA . ARG A 1 73 ? 12.097 -3.494 15.670 1.00 64.94 73 ARG A CA 1
ATOM 552 C C . ARG A 1 73 ? 11.546 -3.289 17.066 1.00 64.94 73 ARG A C 1
ATOM 554 O O . ARG A 1 73 ? 12.234 -3.590 18.039 1.00 64.94 73 ARG A O 1
ATOM 561 N N . ASP A 1 74 ? 10.345 -2.743 17.150 1.00 68.38 74 ASP A N 1
ATOM 562 C CA . ASP A 1 74 ? 9.694 -2.361 18.386 1.00 68.38 74 ASP A CA 1
ATOM 563 C C . ASP A 1 74 ? 8.173 -2.477 18.253 1.00 68.38 74 ASP A C 1
ATOM 565 O O . ASP A 1 74 ? 7.627 -2.772 17.187 1.00 68.38 74 ASP A O 1
ATOM 569 N N . ARG A 1 75 ? 7.497 -2.277 19.383 1.00 67.62 75 ARG A N 1
ATOM 570 C CA . ARG A 1 75 ? 6.043 -2.349 19.485 1.00 67.62 75 ARG A CA 1
ATOM 571 C C . ARG A 1 75 ? 5.348 -1.340 18.570 1.00 67.62 75 ARG A C 1
ATOM 573 O O . ARG A 1 75 ? 4.368 -1.710 17.933 1.00 67.62 75 ARG A O 1
ATOM 580 N N . ASP A 1 76 ? 5.862 -0.116 18.474 1.00 72.06 76 ASP A N 1
ATOM 581 C CA . ASP A 1 76 ? 5.240 0.955 17.691 1.00 72.06 76 ASP A CA 1
ATOM 582 C C . ASP A 1 76 ? 5.218 0.599 16.198 1.00 72.06 76 ASP A C 1
ATOM 584 O O . ASP A 1 76 ? 4.231 0.845 15.506 1.00 72.06 76 ASP A O 1
ATOM 588 N N . GLU A 1 77 ? 6.299 0.007 15.681 1.00 76.75 77 GLU A N 1
ATOM 589 C CA . GLU A 1 77 ? 6.377 -0.440 14.287 1.00 76.75 77 GLU A CA 1
ATOM 590 C C . GLU A 1 77 ? 5.432 -1.598 13.988 1.00 76.75 77 GLU A C 1
ATOM 592 O O . GLU A 1 77 ? 4.849 -1.644 12.904 1.00 76.75 77 GLU A O 1
ATOM 597 N N . ILE A 1 78 ? 5.247 -2.507 14.946 1.00 72.56 78 ILE A N 1
ATOM 598 C CA . ILE A 1 78 ? 4.293 -3.602 14.783 1.00 72.56 78 ILE A CA 1
ATOM 599 C C . ILE A 1 78 ? 2.858 -3.072 14.809 1.00 72.56 78 ILE A C 1
ATOM 601 O O . ILE A 1 78 ? 2.057 -3.455 13.960 1.00 72.56 78 ILE A O 1
ATOM 605 N N . GLU A 1 79 ? 2.531 -2.166 15.731 1.00 73.25 79 GLU A N 1
ATOM 606 C CA . GLU A 1 79 ? 1.216 -1.517 15.779 1.00 73.25 79 GLU A CA 1
ATOM 607 C C . GLU A 1 79 ? 0.931 -0.754 14.476 1.00 73.25 79 GLU A C 1
ATOM 609 O O . GLU A 1 79 ? -0.157 -0.865 13.907 1.00 73.25 79 GLU A O 1
ATOM 614 N N . ALA A 1 80 ? 1.931 -0.047 13.945 1.00 80.69 80 ALA A N 1
ATOM 615 C CA . ALA A 1 80 ? 1.821 0.670 12.683 1.00 80.69 80 ALA A CA 1
ATOM 616 C C . ALA A 1 80 ? 1.682 -0.267 11.467 1.00 80.69 80 ALA A C 1
ATOM 618 O O . ALA A 1 80 ? 0.953 0.052 10.529 1.00 80.69 80 ALA A O 1
ATOM 619 N N . ALA A 1 81 ? 2.370 -1.410 11.453 1.00 79.44 81 ALA A N 1
ATOM 620 C CA . ALA A 1 81 ? 2.200 -2.433 10.423 1.00 79.44 81 ALA A CA 1
ATOM 621 C C . ALA A 1 81 ? 0.808 -3.069 10.493 1.00 79.44 81 ALA A C 1
ATOM 623 O O . ALA A 1 81 ? 0.106 -3.124 9.491 1.00 79.44 81 ALA A O 1
ATOM 624 N N . LEU A 1 82 ? 0.361 -3.458 11.686 1.00 76.31 82 LEU A N 1
ATOM 625 C CA . LEU A 1 82 ? -0.961 -4.041 11.889 1.00 76.31 82 LEU A CA 1
ATOM 626 C C . LEU A 1 82 ? -2.083 -3.089 11.456 1.00 76.31 82 LEU A C 1
ATOM 628 O O . LEU A 1 82 ? -3.043 -3.522 10.828 1.00 76.31 82 LEU A O 1
ATOM 632 N N . ALA A 1 83 ? -1.967 -1.794 11.755 1.00 79.25 83 ALA A N 1
ATOM 633 C CA . ALA A 1 83 ? -2.939 -0.798 11.313 1.00 79.25 83 ALA A CA 1
ATOM 634 C C . ALA A 1 83 ? -3.066 -0.743 9.779 1.00 79.25 83 ALA A C 1
ATOM 636 O O . ALA A 1 83 ? -4.181 -0.676 9.259 1.00 79.25 83 ALA A O 1
ATOM 637 N N . HIS A 1 84 ? -1.939 -0.813 9.063 1.00 87.12 84 HIS A N 1
ATOM 638 C CA . HIS A 1 84 ? -1.904 -0.867 7.596 1.00 87.12 84 HIS A CA 1
ATOM 639 C C . HIS A 1 84 ? -2.616 -2.114 7.061 1.00 87.12 84 HIS A C 1
ATOM 641 O O . HIS A 1 84 ? -3.499 -2.021 6.212 1.00 87.12 84 HIS A O 1
ATOM 647 N N . GLU A 1 85 ? -2.324 -3.273 7.640 1.00 82.56 85 GLU A N 1
ATOM 648 C CA . GLU A 1 85 ? -2.924 -4.548 7.235 1.00 82.56 85 GLU A CA 1
ATOM 649 C C . GLU A 1 85 ? -4.431 -4.609 7.540 1.00 82.56 85 GLU A C 1
ATOM 651 O O . GLU A 1 85 ? -5.229 -5.076 6.727 1.00 82.56 85 GLU A O 1
ATOM 656 N N . LEU A 1 86 ? -4.872 -4.040 8.665 1.00 77.94 86 LEU A N 1
ATOM 657 C CA . LEU A 1 86 ? -6.298 -3.886 8.972 1.00 77.94 86 LEU A CA 1
ATOM 658 C C . LEU A 1 86 ? -7.011 -2.970 7.968 1.00 77.94 86 LEU A C 1
ATOM 660 O O . LEU A 1 86 ? -8.183 -3.195 7.652 1.00 77.94 86 LEU A O 1
ATOM 664 N N . ALA A 1 87 ? -6.325 -1.954 7.441 1.00 86.00 87 ALA A N 1
ATOM 665 C CA . ALA A 1 87 ? -6.875 -1.109 6.391 1.00 86.00 87 ALA A CA 1
ATOM 666 C C . ALA A 1 87 ? -7.038 -1.884 5.070 1.00 86.00 87 ALA A C 1
ATOM 668 O O . ALA A 1 87 ? -8.065 -1.731 4.404 1.00 86.00 87 ALA A O 1
ATOM 669 N N . HIS A 1 88 ? -6.108 -2.781 4.732 1.00 86.12 88 HIS A N 1
ATOM 670 C CA . HIS A 1 88 ? -6.259 -3.691 3.591 1.00 86.12 88 HIS A CA 1
ATOM 671 C C . HIS A 1 88 ? -7.414 -4.669 3.755 1.00 86.12 88 HIS A C 1
ATOM 673 O O . HIS A 1 88 ? -8.218 -4.842 2.840 1.00 86.12 88 HIS A O 1
ATOM 679 N N . ILE A 1 89 ? -7.560 -5.259 4.936 1.00 78.94 89 ILE A N 1
ATOM 680 C CA . ILE A 1 89 ? -8.708 -6.109 5.245 1.00 78.94 89 ILE A CA 1
ATOM 681 C C . ILE A 1 89 ? -10.013 -5.329 5.047 1.00 78.94 89 ILE A C 1
ATOM 683 O O . ILE A 1 89 ? -10.939 -5.822 4.406 1.00 78.94 89 ILE A O 1
ATOM 687 N N . LYS A 1 90 ? -10.095 -4.085 5.529 1.00 82.25 90 LYS A N 1
ATOM 688 C CA . LYS A 1 90 ? -11.268 -3.237 5.296 1.00 82.25 90 LYS A CA 1
ATOM 689 C C . LYS A 1 90 ? -11.540 -3.062 3.799 1.00 82.25 90 LYS A C 1
ATOM 691 O O . LYS A 1 90 ? -12.663 -3.294 3.355 1.00 82.25 90 LYS A O 1
ATOM 696 N N . GLN A 1 91 ? -10.523 -2.719 3.011 1.00 87.31 91 GLN A N 1
ATOM 697 C CA . GLN A 1 91 ? -10.658 -2.603 1.556 1.00 87.31 91 GLN A CA 1
ATOM 698 C C . GLN A 1 91 ? -11.134 -3.912 0.908 1.00 87.31 91 GLN A C 1
ATOM 700 O O . GLN A 1 91 ? -11.940 -3.891 -0.025 1.00 87.31 91 GLN A O 1
ATOM 705 N N . HIS A 1 92 ? -10.682 -5.056 1.423 1.00 83.50 92 HIS A N 1
ATOM 706 C CA . HIS A 1 92 ? -11.138 -6.373 0.995 1.00 83.50 92 HIS A CA 1
ATOM 707 C C . HIS A 1 92 ? -12.626 -6.588 1.296 1.00 83.50 92 HIS A C 1
ATOM 709 O O . HIS A 1 92 ? -13.379 -6.951 0.394 1.00 83.50 92 HIS A O 1
ATOM 715 N N . THR A 1 93 ? -13.076 -6.285 2.519 1.00 78.50 93 THR A N 1
ATOM 716 C CA . THR A 1 93 ? -14.497 -6.398 2.907 1.00 78.50 93 THR A CA 1
ATOM 717 C C . THR A 1 93 ? -15.413 -5.460 2.116 1.00 78.50 93 THR A C 1
ATOM 719 O O . THR A 1 93 ? -16.576 -5.778 1.881 1.00 78.50 93 THR A O 1
ATOM 722 N N . GLU A 1 94 ? -14.888 -4.330 1.636 1.00 84.62 94 GLU A N 1
ATOM 723 C CA . GLU A 1 94 ? -15.600 -3.400 0.751 1.00 84.62 94 GLU A CA 1
ATOM 724 C C . GLU A 1 94 ? -15.534 -3.820 -0.736 1.00 84.62 94 GLU A C 1
ATOM 726 O O . GLU A 1 94 ? -16.092 -3.154 -1.610 1.00 84.62 94 GLU A O 1
ATOM 731 N N . GLY A 1 95 ? -14.895 -4.956 -1.042 1.00 84.69 95 GLY A N 1
ATOM 732 C CA . GLY A 1 95 ? -14.828 -5.528 -2.386 1.00 84.69 95 GLY A CA 1
ATOM 733 C C . GLY A 1 95 ? -13.974 -4.712 -3.357 1.00 84.69 95 GLY A C 1
ATOM 734 O O . GLY A 1 95 ? -14.261 -4.708 -4.557 1.00 84.69 95 GLY A O 1
ATOM 735 N N . LEU A 1 96 ? -12.966 -3.999 -2.845 1.00 87.81 96 LEU A N 1
ATOM 736 C CA . LEU A 1 96 ? -12.081 -3.142 -3.639 1.00 87.81 96 LEU A CA 1
ATOM 737 C C . LEU A 1 96 ? -10.940 -3.918 -4.300 1.00 87.81 96 LEU A C 1
ATOM 739 O O . LEU A 1 96 ? -10.401 -3.470 -5.310 1.00 87.81 96 LEU A O 1
ATOM 743 N N . PHE A 1 97 ? -10.590 -5.091 -3.766 1.00 83.25 97 PHE A N 1
ATOM 744 C CA . PHE A 1 97 ? -9.590 -5.949 -4.387 1.00 83.25 97 PHE A CA 1
ATOM 745 C C . PHE A 1 97 ? -10.116 -6.503 -5.722 1.00 83.25 97 PHE A C 1
ATOM 747 O O . PHE A 1 97 ? -11.224 -7.047 -5.780 1.00 83.25 97 PHE A O 1
ATOM 754 N N . PRO A 1 98 ? -9.345 -6.374 -6.812 1.00 74.56 98 PRO A N 1
ATOM 755 C CA . PRO A 1 98 ? -9.778 -6.790 -8.139 1.00 74.56 98 PRO A CA 1
ATOM 756 C C . PRO A 1 98 ? -9.906 -8.316 -8.240 1.00 74.56 98 PRO A C 1
ATOM 758 O O . PRO A 1 98 ? -8.989 -9.070 -7.914 1.00 74.56 98 PRO A O 1
ATOM 761 N N . TYR A 1 99 ? -11.032 -8.781 -8.780 1.00 64.44 99 TYR A N 1
ATOM 762 C CA . TYR A 1 99 ? -11.239 -10.194 -9.093 1.00 64.44 99 TYR A CA 1
ATOM 763 C C . TYR A 1 99 ? -10.540 -10.568 -10.408 1.00 64.44 99 TYR A C 1
ATOM 765 O O . TYR A 1 99 ? -10.678 -9.875 -11.415 1.00 64.44 99 TYR A O 1
ATOM 773 N N . GLY A 1 100 ? -9.833 -11.701 -10.426 1.00 61.97 100 GLY A N 1
ATOM 774 C CA . GLY A 1 100 ? -9.291 -12.289 -11.658 1.00 61.97 100 GLY A CA 1
ATOM 775 C C . GLY A 1 100 ? -7.889 -11.830 -12.066 1.00 61.97 100 GLY A C 1
ATOM 776 O O . GLY A 1 100 ? -7.419 -12.235 -13.132 1.00 61.97 100 GLY A O 1
ATOM 777 N N . LEU A 1 101 ? -7.189 -11.052 -11.235 1.00 61.12 101 LEU A N 1
ATOM 778 C CA . LEU A 1 101 ? -5.746 -10.879 -11.399 1.00 61.12 101 LEU A CA 1
ATOM 779 C C . LEU A 1 101 ? -5.047 -12.175 -10.995 1.00 61.12 101 LEU A C 1
ATOM 781 O O . LEU A 1 101 ? -5.098 -12.595 -9.841 1.00 61.12 101 LEU A O 1
ATOM 785 N N . LYS A 1 102 ? -4.426 -12.841 -11.970 1.00 51.81 102 LYS A N 1
ATOM 786 C CA . LYS A 1 102 ? -3.637 -14.044 -11.709 1.00 51.81 102 LYS A CA 1
ATOM 787 C C . LYS A 1 102 ? -2.334 -13.660 -11.011 1.00 51.81 102 LYS A C 1
ATOM 789 O O . LYS A 1 102 ? -1.721 -12.643 -11.327 1.00 51.81 102 LYS A O 1
ATOM 794 N N . TYR A 1 103 ? -1.908 -14.499 -10.079 1.00 45.00 103 TYR A N 1
ATOM 795 C CA . TYR A 1 103 ? -0.579 -14.432 -9.479 1.00 45.00 103 TYR A CA 1
ATOM 796 C C . TYR A 1 103 ? 0.522 -14.512 -10.563 1.00 45.00 103 TYR A C 1
ATOM 798 O O . TYR A 1 103 ? 0.313 -15.221 -11.555 1.00 45.00 103 TYR A O 1
ATOM 806 N N . PRO A 1 104 ? 1.678 -13.828 -10.408 1.00 43.47 104 PRO A N 1
ATOM 807 C CA . PRO A 1 104 ? 2.071 -12.924 -9.312 1.00 43.47 104 PRO A CA 1
ATOM 808 C C . PRO A 1 104 ? 1.549 -11.484 -9.457 1.00 43.47 104 PRO A C 1
ATOM 810 O O . PRO A 1 104 ? 1.669 -10.695 -8.528 1.00 43.47 104 PRO A O 1
ATOM 813 N N . ALA A 1 105 ? 0.916 -11.131 -10.581 1.00 41.00 105 ALA A N 1
ATOM 814 C CA . ALA A 1 105 ? 0.455 -9.763 -10.843 1.00 41.00 105 ALA A CA 1
ATOM 815 C C . ALA A 1 105 ? -0.613 -9.269 -9.848 1.00 41.00 105 ALA A C 1
ATOM 817 O O . ALA A 1 105 ? -0.729 -8.074 -9.621 1.00 41.00 105 ALA A O 1
ATOM 818 N N . GLY A 1 106 ? -1.384 -10.168 -9.230 1.00 48.81 106 GLY A N 1
ATOM 819 C CA . GLY A 1 106 ? -2.328 -9.820 -8.161 1.00 48.81 106 GLY A CA 1
ATOM 820 C C . GLY A 1 106 ? -1.700 -9.583 -6.780 1.00 48.81 106 GLY A C 1
ATOM 821 O O . GLY A 1 106 ? -2.443 -9.264 -5.861 1.00 48.81 106 GLY A O 1
ATOM 822 N N . ALA A 1 107 ? -0.384 -9.768 -6.622 1.00 56.06 107 ALA A N 1
ATOM 823 C CA . ALA A 1 107 ? 0.317 -9.731 -5.334 1.00 56.06 107 ALA A CA 1
ATOM 824 C C . ALA A 1 107 ? 1.465 -8.703 -5.274 1.00 56.06 107 ALA A C 1
ATOM 826 O O . ALA A 1 107 ? 2.136 -8.606 -4.251 1.00 56.06 107 ALA A O 1
ATOM 827 N N . THR A 1 108 ? 1.707 -7.934 -6.342 1.00 70.50 108 THR A N 1
ATOM 828 C CA . THR A 1 108 ? 2.776 -6.925 -6.373 1.00 70.50 108 THR A CA 1
ATOM 829 C C . THR A 1 108 ? 2.260 -5.538 -6.010 1.00 70.50 108 THR A C 1
ATOM 831 O O . THR A 1 108 ? 1.182 -5.109 -6.448 1.00 70.50 108 THR A O 1
ATOM 834 N N . ARG A 1 109 ? 3.067 -4.794 -5.245 1.00 83.19 109 ARG A N 1
ATOM 835 C CA . ARG A 1 109 ? 2.760 -3.414 -4.826 1.00 83.19 109 ARG A CA 1
ATOM 836 C C . ARG A 1 109 ? 2.482 -2.525 -6.035 1.00 83.19 109 ARG A C 1
ATOM 838 O O . ARG A 1 109 ? 1.593 -1.679 -5.988 1.00 83.19 109 ARG A O 1
ATOM 845 N N . ALA A 1 110 ? 3.222 -2.725 -7.125 1.00 85.88 110 ALA A N 1
ATOM 846 C CA . ALA A 1 110 ? 3.033 -2.012 -8.382 1.00 85.88 110 ALA A CA 1
ATOM 847 C C . ALA A 1 110 ? 1.597 -2.096 -8.922 1.00 85.88 110 ALA A C 1
ATOM 849 O O . ALA A 1 110 ? 1.062 -1.096 -9.399 1.00 85.88 110 ALA A O 1
ATOM 850 N N . VAL A 1 111 ? 0.957 -3.263 -8.827 1.00 89.50 111 VAL A N 1
ATOM 851 C CA . VAL A 1 111 ? -0.389 -3.479 -9.374 1.00 89.50 111 VAL A CA 1
ATOM 852 C C . VAL A 1 111 ? -1.475 -3.017 -8.409 1.00 89.50 111 VAL A C 1
ATOM 854 O O . VAL A 1 111 ? -2.511 -2.515 -8.850 1.00 89.50 111 VAL A O 1
ATOM 857 N N . LEU A 1 112 ? -1.234 -3.126 -7.104 1.00 91.25 112 LEU A N 1
ATOM 858 C CA . LEU A 1 112 ? -2.184 -2.744 -6.055 1.00 91.25 112 LEU A CA 1
ATOM 859 C C . LEU A 1 112 ? -1.940 -1.337 -5.488 1.00 91.25 112 LEU A C 1
ATOM 861 O O . LEU A 1 112 ? -2.532 -0.974 -4.475 1.00 91.25 112 LEU A O 1
ATOM 865 N N . LEU A 1 113 ? -1.112 -0.516 -6.142 1.00 94.31 113 LEU A N 1
ATOM 866 C CA . LEU A 1 113 ? -0.632 0.760 -5.604 1.00 94.31 113 LEU A CA 1
ATOM 867 C C . LEU A 1 113 ? -1.736 1.702 -5.069 1.00 94.31 113 LEU A C 1
ATOM 869 O O . LEU A 1 113 ? -1.515 2.310 -4.023 1.00 94.31 113 LEU A O 1
ATOM 873 N N . PRO A 1 114 ? -2.927 1.842 -5.689 1.00 96.12 114 PRO A N 1
ATOM 874 C CA . PRO A 1 114 ? -4.017 2.613 -5.102 1.00 96.12 114 PRO A CA 1
ATOM 875 C C . PRO A 1 114 ? -4.460 2.059 -3.751 1.00 96.12 114 PRO A C 1
ATOM 877 O O . PRO A 1 114 ? -4.633 2.831 -2.817 1.00 96.12 114 PRO A O 1
ATOM 880 N N . LEU A 1 115 ? -4.600 0.739 -3.611 1.00 94.25 115 LEU A N 1
ATOM 881 C CA . LEU A 1 115 ? -5.006 0.123 -2.348 1.00 94.25 115 LEU A CA 1
ATOM 882 C C . LEU A 1 115 ? -3.969 0.389 -1.253 1.00 94.25 115 LEU A C 1
ATOM 884 O O . LEU A 1 115 ? -4.348 0.775 -0.153 1.00 94.25 115 LEU A O 1
ATOM 888 N N . GLU A 1 116 ? -2.679 0.309 -1.578 1.00 94.69 116 GLU A N 1
ATOM 889 C CA . GLU A 1 116 ? -1.575 0.678 -0.678 1.00 94.69 116 GLU A CA 1
ATOM 890 C C . GLU A 1 116 ? -1.668 2.141 -0.223 1.00 94.69 116 GLU A C 1
ATOM 892 O O . GLU A 1 116 ? -1.555 2.441 0.964 1.00 94.69 116 GLU A O 1
ATOM 897 N N . ILE A 1 117 ? -1.937 3.066 -1.152 1.00 96.25 117 ILE A N 1
ATOM 898 C CA . ILE A 1 117 ? -2.144 4.488 -0.832 1.00 96.25 117 ILE A CA 1
ATOM 899 C C . ILE A 1 117 ? -3.377 4.666 0.055 1.00 96.25 117 ILE A C 1
ATOM 901 O O . ILE A 1 117 ? -3.337 5.431 1.013 1.00 96.25 117 ILE A O 1
ATOM 905 N N . GLY A 1 118 ? -4.479 3.983 -0.259 1.00 96.12 118 GLY A N 1
ATOM 906 C CA . GLY A 1 118 ? -5.726 4.074 0.497 1.00 96.12 118 GLY A CA 1
ATOM 907 C C . GLY A 1 118 ? -5.602 3.531 1.915 1.00 96.12 118 GLY A C 1
ATOM 908 O O . GLY A 1 118 ? -6.195 4.104 2.830 1.00 96.12 118 GLY A O 1
ATOM 909 N N . ALA A 1 119 ? -4.815 2.469 2.099 1.00 93.06 119 ALA A N 1
ATOM 910 C CA . ALA A 1 119 ? -4.508 1.910 3.406 1.00 93.06 119 ALA A CA 1
ATOM 911 C C . ALA A 1 119 ? -3.734 2.926 4.256 1.00 93.06 119 ALA A C 1
ATOM 913 O O . ALA A 1 119 ? -4.193 3.286 5.340 1.00 93.06 119 ALA A O 1
ATOM 914 N N . GLU A 1 120 ? -2.648 3.492 3.720 1.00 94.88 120 GLU A N 1
ATOM 915 C CA . GLU A 1 120 ? -1.879 4.542 4.402 1.00 94.88 120 GLU A CA 1
ATOM 916 C C . GLU A 1 120 ? -2.729 5.797 4.669 1.00 94.88 120 GLU A C 1
ATOM 918 O O . GLU A 1 120 ? -2.700 6.348 5.766 1.00 94.88 120 GLU A O 1
ATOM 923 N N . GLU A 1 121 ? -3.541 6.243 3.703 1.00 94.94 121 GLU A N 1
ATOM 924 C CA . GLU A 1 121 ? -4.426 7.409 3.851 1.00 94.94 121 GLU A CA 1
ATOM 925 C C . GLU A 1 121 ? -5.411 7.219 5.012 1.00 94.94 121 GLU A C 1
ATOM 927 O O . GLU A 1 121 ? -5.631 8.143 5.801 1.00 94.94 121 GLU A O 1
ATOM 932 N N . LEU A 1 122 ? -5.992 6.023 5.139 1.00 91.94 122 LEU A N 1
ATOM 933 C CA . LEU A 1 122 ? -6.900 5.694 6.233 1.00 91.94 122 LEU A CA 1
ATOM 934 C C . LEU A 1 122 ? -6.171 5.676 7.577 1.00 91.94 122 LEU A C 1
A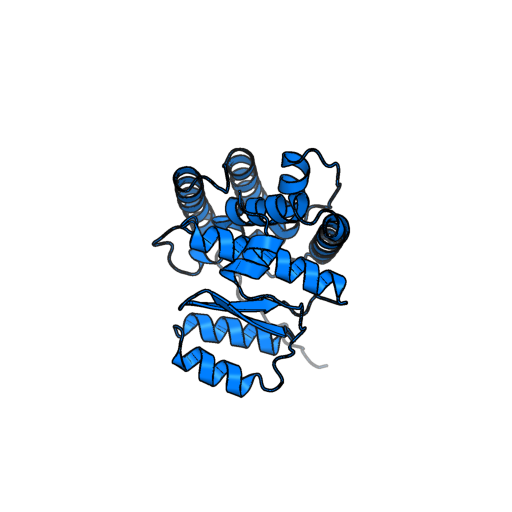TOM 936 O O . LEU A 1 122 ? -6.625 6.319 8.524 1.00 91.94 122 LEU A O 1
ATOM 940 N N . VAL A 1 123 ? -5.033 4.980 7.638 1.00 90.62 123 VAL A N 1
ATOM 941 C CA . VAL A 1 123 ? -4.193 4.878 8.835 1.00 90.62 123 VAL A CA 1
ATOM 942 C C . VAL A 1 123 ? -3.813 6.267 9.341 1.00 90.62 123 VAL A C 1
ATOM 944 O O . VAL A 1 123 ? -4.063 6.586 10.501 1.00 90.62 123 VAL A O 1
ATOM 947 N N . LEU A 1 124 ? -3.291 7.129 8.468 1.00 90.94 124 LEU A N 1
ATOM 948 C CA . LEU A 1 124 ? -2.866 8.479 8.834 1.00 90.94 124 LEU A CA 1
ATOM 949 C C . LEU A 1 124 ? -4.024 9.370 9.309 1.00 90.94 124 LEU A C 1
ATOM 951 O O . LEU A 1 124 ? -3.828 10.218 10.181 1.00 90.94 124 LEU A O 1
ATOM 955 N N . ARG A 1 125 ? -5.228 9.208 8.745 1.00 89.56 125 ARG A N 1
ATOM 956 C CA . ARG A 1 125 ? -6.411 9.981 9.161 1.00 89.56 125 ARG A CA 1
ATOM 957 C C . ARG A 1 125 ? -6.955 9.547 10.510 1.00 89.56 125 ARG A C 1
ATOM 959 O O . ARG A 1 125 ? -7.467 10.378 11.260 1.00 89.56 125 ARG A O 1
ATOM 966 N N . GLU A 1 126 ? -6.934 8.251 10.777 1.00 85.44 126 GLU A N 1
ATOM 967 C CA . GLU A 1 126 ? -7.676 7.675 11.896 1.00 85.44 126 GLU A CA 1
ATOM 968 C C . GLU A 1 126 ? -6.799 7.374 13.104 1.00 85.44 126 GLU A C 1
ATOM 970 O O . GLU A 1 126 ? -7.317 7.360 14.220 1.00 85.44 126 GLU A O 1
ATOM 975 N N . LEU A 1 127 ? -5.497 7.202 12.877 1.00 85.12 127 LEU A N 1
ATOM 976 C CA . LEU A 1 127 ? -4.466 6.974 13.881 1.00 85.12 127 LEU A CA 1
ATOM 977 C C . LEU A 1 127 ? -3.263 7.909 13.600 1.00 85.12 127 LEU A C 1
ATOM 979 O O . LEU A 1 127 ? -2.174 7.458 13.237 1.00 85.12 127 LEU A O 1
ATOM 983 N N . PRO A 1 128 ? -3.425 9.241 13.706 1.00 84.25 128 PRO A N 1
ATOM 984 C CA . PRO A 1 128 ? -2.352 10.195 13.406 1.00 84.25 128 PRO A CA 1
ATOM 985 C C . PRO A 1 128 ? -1.097 10.001 14.276 1.00 84.25 128 PRO A C 1
ATOM 987 O O . PRO A 1 128 ? 0.003 10.369 13.867 1.00 84.25 128 PRO A O 1
ATOM 990 N N . GLU A 1 129 ? -1.229 9.394 15.454 1.00 80.56 129 GLU A N 1
ATOM 991 C CA . GLU A 1 129 ? -0.124 9.060 16.353 1.00 80.56 129 GLU A CA 1
ATOM 992 C C . GLU A 1 129 ? 0.896 8.084 15.741 1.00 80.56 129 GLU A C 1
ATOM 994 O O . GLU A 1 129 ? 2.088 8.196 16.031 1.00 80.56 129 GLU A O 1
ATOM 999 N N . ILE A 1 130 ? 0.475 7.187 14.838 1.00 83.88 130 ILE A N 1
ATOM 1000 C CA . ILE A 1 130 ? 1.376 6.237 14.158 1.00 83.88 130 ILE A CA 1
ATOM 1001 C C . ILE A 1 130 ? 1.955 6.782 12.847 1.00 83.88 130 ILE A C 1
ATOM 1003 O O . ILE A 1 130 ? 2.844 6.155 12.264 1.00 83.88 130 ILE A O 1
ATOM 1007 N N . ALA A 1 131 ? 1.550 7.981 12.411 1.00 85.69 131 ALA A N 1
ATOM 1008 C CA . ALA A 1 131 ? 2.028 8.605 11.175 1.00 85.69 131 ALA A CA 1
ATOM 1009 C C . ALA A 1 131 ? 3.555 8.756 11.131 1.00 85.69 131 ALA A C 1
ATOM 1011 O O . ALA A 1 131 ? 4.199 8.437 10.127 1.00 85.69 131 ALA A O 1
ATOM 1012 N N . LEU A 1 132 ? 4.153 9.201 12.241 1.00 87.81 132 LEU A N 1
ATOM 1013 C CA . LEU A 1 132 ? 5.605 9.347 12.341 1.00 87.81 132 LEU A CA 1
ATOM 1014 C C . LEU A 1 132 ? 6.309 7.987 12.261 1.00 87.81 132 LEU A C 1
ATOM 1016 O O . LEU A 1 132 ? 7.392 7.880 11.687 1.00 87.81 132 LEU A O 1
ATOM 1020 N N . THR A 1 133 ? 5.710 6.938 12.820 1.00 88.62 133 THR A N 1
ATOM 1021 C CA . THR A 1 133 ? 6.255 5.580 12.751 1.00 88.62 133 THR A CA 1
ATOM 1022 C C . THR A 1 133 ? 6.202 5.040 11.325 1.00 88.62 133 THR A C 1
ATOM 1024 O O . THR A 1 13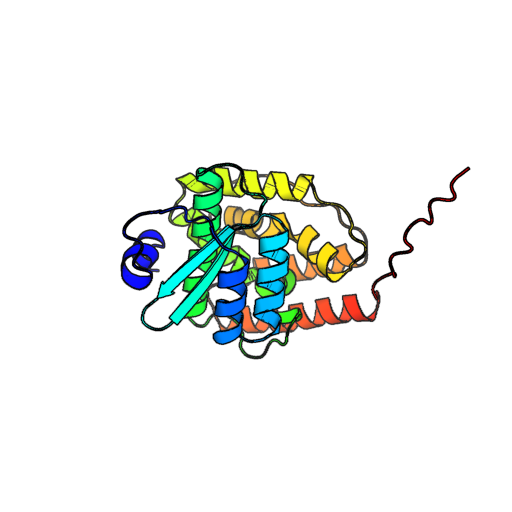3 ? 7.250 4.640 10.818 1.00 88.62 133 THR A O 1
ATOM 1027 N N . ARG A 1 134 ? 5.068 5.162 10.618 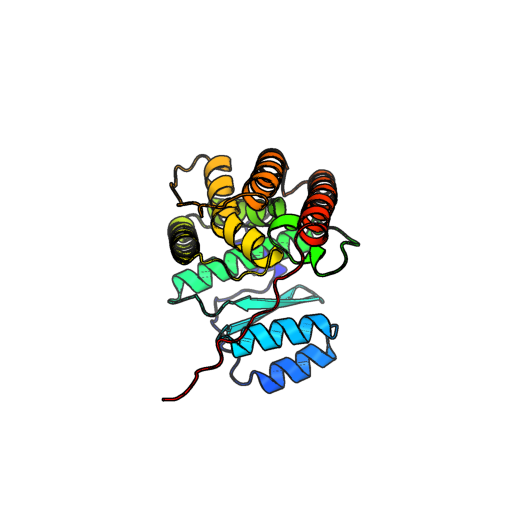1.00 89.94 134 ARG A N 1
ATOM 1028 C CA . ARG A 1 134 ? 4.962 4.797 9.189 1.00 89.94 134 ARG A CA 1
ATOM 1029 C C . ARG A 1 134 ? 5.988 5.532 8.323 1.00 89.94 134 ARG A C 1
ATOM 1031 O O . ARG A 1 134 ? 6.722 4.905 7.559 1.00 89.94 134 ARG A O 1
ATOM 1038 N N . ALA A 1 135 ? 6.128 6.848 8.503 1.00 90.50 135 ALA A N 1
ATOM 1039 C CA . ALA A 1 135 ? 7.111 7.644 7.765 1.00 90.50 135 ALA A CA 1
ATOM 1040 C C . ALA A 1 135 ? 8.562 7.200 8.041 1.00 90.50 135 ALA A C 1
ATOM 1042 O O . ALA A 1 135 ? 9.383 7.131 7.118 1.00 90.50 135 ALA A O 1
ATOM 1043 N N . ARG A 1 136 ? 8.894 6.866 9.299 1.00 90.31 136 ARG A N 1
ATOM 1044 C CA . ARG A 1 136 ? 10.216 6.336 9.684 1.00 90.31 136 ARG A CA 1
ATOM 1045 C C . ARG A 1 136 ? 10.486 4.967 9.061 1.00 90.31 136 ARG A C 1
ATOM 1047 O O . ARG A 1 136 ? 11.591 4.759 8.554 1.00 90.31 136 ARG A O 1
ATOM 1054 N N . MET A 1 137 ? 9.503 4.068 9.075 1.00 87.75 137 MET A N 1
ATOM 1055 C CA . MET A 1 137 ? 9.600 2.737 8.465 1.00 87.75 137 MET A CA 1
ATOM 1056 C C . MET A 1 137 ? 9.879 2.854 6.964 1.00 87.75 137 MET A C 1
ATOM 1058 O O . MET A 1 137 ? 10.911 2.371 6.499 1.00 87.75 137 MET A O 1
ATOM 1062 N N . ALA A 1 138 ? 9.063 3.620 6.236 1.00 89.38 138 ALA A N 1
ATOM 1063 C CA . ALA A 1 138 ? 9.245 3.825 4.801 1.00 89.38 138 ALA A CA 1
ATOM 1064 C C . ALA A 1 138 ? 10.571 4.521 4.455 1.00 89.38 138 ALA A C 1
ATOM 1066 O O . ALA A 1 138 ? 11.246 4.146 3.499 1.00 89.38 138 ALA A O 1
ATOM 1067 N N . THR A 1 139 ? 10.998 5.502 5.259 1.00 90.56 139 THR A N 1
ATOM 1068 C CA . THR A 1 139 ? 12.311 6.154 5.097 1.00 90.56 139 THR A CA 1
ATOM 1069 C C . THR A 1 139 ? 13.451 5.151 5.240 1.00 90.56 139 THR A C 1
ATOM 1071 O O . THR A 1 139 ? 14.432 5.205 4.497 1.00 90.56 139 THR A O 1
ATOM 1074 N N . ARG A 1 140 ? 13.354 4.244 6.215 1.00 89.25 140 ARG A N 1
ATOM 1075 C CA . ARG A 1 140 ? 14.371 3.221 6.450 1.00 89.25 140 ARG A CA 1
ATOM 1076 C C . ARG A 1 140 ? 14.412 2.205 5.317 1.00 89.25 140 ARG A C 1
ATOM 1078 O O . ARG A 1 140 ? 15.509 1.852 4.896 1.00 89.25 140 ARG A O 1
ATOM 1085 N N . GLU A 1 141 ? 13.260 1.751 4.843 1.00 85.88 141 GLU A N 1
ATOM 1086 C CA . GLU A 1 141 ? 13.173 0.811 3.724 1.00 85.88 141 GLU A CA 1
ATOM 1087 C C . GLU A 1 141 ? 13.714 1.433 2.436 1.00 85.88 141 GLU A C 1
ATOM 1089 O O . GLU A 1 141 ? 14.593 0.852 1.806 1.00 85.88 141 GLU A O 1
ATOM 1094 N N . ALA A 1 142 ? 13.323 2.672 2.122 1.00 87.00 142 ALA A N 1
ATOM 1095 C CA . ALA A 1 142 ? 13.844 3.395 0.963 1.00 87.00 142 ALA A CA 1
ATOM 1096 C C . ALA A 1 142 ? 15.373 3.574 1.002 1.00 87.00 142 ALA A C 1
ATOM 1098 O O . ALA A 1 142 ? 16.025 3.528 -0.035 1.00 87.00 142 ALA A O 1
ATOM 1099 N N . ARG A 1 143 ? 15.968 3.752 2.191 1.00 86.69 143 ARG A N 1
ATOM 1100 C CA . ARG A 1 143 ? 17.430 3.873 2.363 1.00 86.69 143 ARG A CA 1
ATOM 1101 C C . ARG A 1 143 ? 18.189 2.551 2.265 1.00 86.69 143 ARG A C 1
ATOM 1103 O O . ARG A 1 143 ? 19.400 2.579 2.092 1.00 86.69 143 ARG A O 1
ATOM 1110 N N . ARG A 1 144 ? 17.507 1.422 2.455 1.00 82.75 144 ARG A N 1
ATOM 1111 C CA . ARG A 1 144 ? 18.081 0.068 2.357 1.00 82.75 144 ARG A CA 1
ATOM 1112 C C . ARG A 1 144 ? 17.855 -0.567 0.997 1.00 82.75 144 ARG A C 1
ATOM 1114 O O . ARG A 1 144 ? 18.193 -1.730 0.814 1.00 82.75 144 ARG A O 1
ATOM 1121 N N . TRP A 1 145 ? 17.227 0.171 0.093 1.00 81.62 145 TRP A N 1
ATOM 1122 C CA . TRP A 1 145 ? 16.976 -0.292 -1.250 1.00 81.62 145 TRP A CA 1
ATOM 1123 C C . TRP A 1 145 ? 18.296 -0.660 -1.936 1.00 81.62 145 TRP A C 1
ATOM 1125 O O . TRP A 1 145 ? 19.231 0.140 -1.979 1.00 81.62 145 TRP A O 1
ATOM 1135 N N . GLU A 1 146 ? 18.337 -1.870 -2.484 1.00 78.88 146 GLU A N 1
ATOM 1136 C CA . GLU A 1 146 ? 19.425 -2.399 -3.299 1.00 78.88 146 GLU A CA 1
ATOM 1137 C C . GLU A 1 146 ? 18.816 -3.174 -4.473 1.00 78.88 146 GLU A C 1
ATOM 1139 O O . GLU A 1 146 ? 17.749 -3.783 -4.341 1.00 78.88 146 GLU A O 1
ATOM 1144 N N . ARG A 1 147 ? 19.488 -3.156 -5.631 1.00 79.38 147 ARG A N 1
ATOM 1145 C CA . ARG A 1 147 ? 19.075 -3.965 -6.784 1.00 79.38 147 ARG A CA 1
ATOM 1146 C C . ARG A 1 147 ? 19.294 -5.444 -6.495 1.00 79.38 147 ARG A C 1
ATOM 1148 O O . ARG A 1 147 ? 20.401 -5.865 -6.165 1.00 79.38 147 ARG A O 1
ATOM 1155 N N . THR A 1 148 ? 18.252 -6.226 -6.717 1.00 80.12 148 THR A N 1
ATOM 1156 C CA . THR A 1 148 ? 18.257 -7.683 -6.577 1.00 80.12 148 THR A CA 1
ATOM 1157 C C . THR A 1 148 ? 18.578 -8.388 -7.894 1.00 80.12 148 THR A C 1
ATOM 1159 O O . THR A 1 148 ? 19.024 -9.534 -7.885 1.00 80.12 148 THR A O 1
ATOM 1162 N N . GLY A 1 149 ? 18.376 -7.707 -9.030 1.00 76.25 149 GLY A N 1
ATOM 1163 C CA . GLY A 1 149 ? 18.479 -8.304 -10.364 1.00 76.25 149 GLY A CA 1
ATOM 1164 C C . GLY A 1 149 ? 17.201 -9.019 -10.810 1.00 76.25 149 GLY A C 1
ATOM 1165 O O . GLY A 1 149 ? 17.135 -9.467 -11.955 1.00 76.25 149 GLY A O 1
ATOM 1166 N N . ASN A 1 150 ? 16.183 -9.091 -9.944 1.00 79.38 150 ASN A N 1
ATOM 1167 C CA . ASN A 1 150 ? 14.837 -9.505 -10.306 1.00 79.38 150 ASN A CA 1
ATOM 1168 C C . ASN A 1 150 ? 14.000 -8.253 -10.652 1.00 79.38 150 ASN A C 1
ATOM 1170 O O . ASN A 1 150 ? 13.740 -7.438 -9.766 1.00 79.38 150 ASN A O 1
ATOM 1174 N N . PRO A 1 151 ? 13.546 -8.091 -11.909 1.00 79.00 151 PRO A N 1
ATOM 1175 C CA . PRO A 1 151 ? 12.849 -6.884 -12.346 1.00 79.00 151 PRO A CA 1
ATOM 1176 C C . PRO A 1 151 ? 11.543 -6.595 -11.593 1.00 79.00 151 PRO A C 1
ATOM 1178 O O . PRO A 1 151 ? 11.220 -5.430 -11.361 1.00 79.00 151 PRO A O 1
ATOM 1181 N N . ALA A 1 152 ? 10.789 -7.632 -11.209 1.00 77.38 152 ALA A N 1
ATOM 1182 C CA . ALA A 1 152 ? 9.546 -7.466 -10.455 1.00 77.38 152 ALA A CA 1
ATOM 1183 C C . ALA A 1 152 ? 9.835 -6.939 -9.045 1.00 77.38 152 ALA A C 1
ATOM 1185 O O . ALA A 1 152 ? 9.228 -5.966 -8.599 1.00 77.38 152 ALA A O 1
ATOM 1186 N N . VAL A 1 153 ? 10.812 -7.554 -8.377 1.00 79.44 153 VAL A N 1
ATOM 1187 C CA . VAL A 1 153 ? 11.237 -7.175 -7.024 1.00 79.44 153 VAL A CA 1
ATOM 1188 C C . VAL A 1 153 ? 11.852 -5.776 -7.022 1.00 79.44 153 VAL A C 1
ATOM 1190 O O . VAL A 1 153 ? 11.535 -4.964 -6.157 1.00 79.44 153 VAL A O 1
ATOM 1193 N N . ASP A 1 154 ? 12.685 -5.455 -8.012 1.00 83.75 154 ASP A N 1
ATOM 1194 C CA . ASP A 1 154 ? 13.326 -4.144 -8.129 1.00 83.75 154 ASP A CA 1
ATOM 1195 C C . ASP A 1 154 ? 12.295 -3.029 -8.375 1.00 83.75 154 ASP A C 1
ATOM 1197 O O . ASP A 1 154 ? 12.400 -1.953 -7.774 1.00 83.75 154 ASP A O 1
ATOM 1201 N N . LEU A 1 155 ? 11.258 -3.290 -9.186 1.00 87.00 155 LEU A N 1
ATOM 1202 C CA . LEU A 1 155 ? 10.137 -2.366 -9.370 1.00 87.00 155 LEU A CA 1
ATOM 1203 C C . LEU A 1 155 ? 9.355 -2.157 -8.064 1.00 87.00 155 LEU A C 1
ATOM 1205 O O . LEU A 1 155 ? 9.145 -1.008 -7.668 1.00 87.00 155 LEU A O 1
ATOM 1209 N N . ASP A 1 156 ? 8.962 -3.223 -7.368 1.00 85.62 156 ASP A N 1
ATOM 1210 C CA . ASP A 1 156 ? 8.196 -3.124 -6.117 1.00 85.62 156 ASP A CA 1
ATOM 1211 C C . ASP A 1 156 ? 8.983 -2.431 -4.999 1.00 85.62 156 ASP A C 1
ATOM 1213 O O . ASP A 1 156 ? 8.442 -1.590 -4.267 1.00 85.62 156 ASP A O 1
ATOM 1217 N N . ASN A 1 157 ? 10.281 -2.718 -4.906 1.00 85.00 157 ASN A N 1
ATOM 1218 C CA . ASN A 1 157 ? 11.190 -2.066 -3.971 1.00 85.00 157 ASN A CA 1
ATOM 1219 C C . ASN A 1 157 ? 11.360 -0.578 -4.305 1.00 85.00 157 ASN A C 1
ATOM 1221 O O . ASN A 1 157 ? 11.449 0.254 -3.403 1.00 85.00 157 ASN A O 1
ATOM 1225 N N . SER A 1 158 ? 11.336 -0.202 -5.587 1.00 89.25 158 SER A N 1
ATOM 1226 C CA . SER A 1 158 ? 11.396 1.208 -5.992 1.00 89.25 158 SER A CA 1
ATOM 1227 C C . SER A 1 158 ? 10.153 2.024 -5.605 1.00 89.25 158 SER A C 1
ATOM 1229 O O . SER A 1 158 ? 10.194 3.258 -5.509 1.00 89.25 158 SER A O 1
ATOM 1231 N N . LEU A 1 159 ? 9.032 1.338 -5.381 1.00 91.94 159 LEU A N 1
ATOM 1232 C CA . LEU A 1 159 ? 7.758 1.926 -4.989 1.00 91.94 159 LEU A CA 1
ATOM 1233 C C . LEU A 1 159 ? 7.576 1.991 -3.470 1.00 91.94 159 LEU A C 1
ATOM 1235 O O . LEU A 1 159 ? 6.575 2.537 -3.024 1.00 91.94 159 LEU A O 1
ATOM 1239 N N . VAL A 1 160 ? 8.518 1.489 -2.668 1.00 89.25 160 VAL A N 1
ATOM 1240 C CA . VAL A 1 160 ? 8.326 1.271 -1.224 1.00 89.25 160 VAL A CA 1
ATOM 1241 C C . VAL A 1 160 ? 7.869 2.510 -0.443 1.00 89.25 160 VAL A C 1
ATOM 1243 O O . VAL A 1 160 ? 7.019 2.412 0.434 1.00 89.25 160 VAL A O 1
ATOM 1246 N N . SER A 1 161 ? 8.362 3.702 -0.792 1.00 92.44 161 SER A N 1
ATOM 1247 C CA . SER A 1 161 ? 7.955 4.954 -0.141 1.00 92.44 161 SER A CA 1
ATOM 1248 C C . SER A 1 161 ? 6.817 5.692 -0.845 1.00 92.44 161 SER A C 1
ATOM 1250 O O . SER A 1 161 ? 6.332 6.699 -0.328 1.00 92.44 161 SER A O 1
ATOM 1252 N N . VAL A 1 162 ? 6.369 5.223 -2.011 1.00 94.69 162 VAL A N 1
ATOM 1253 C CA . VAL A 1 162 ? 5.323 5.890 -2.797 1.00 94.69 162 VAL A CA 1
ATOM 1254 C C . VAL A 1 162 ? 3.970 5.893 -2.078 1.00 94.69 162 VAL A C 1
ATOM 1256 O O . VAL A 1 162 ? 3.412 6.988 -1.985 1.00 94.69 162 VAL A O 1
ATOM 1259 N N . PRO A 1 163 ? 3.441 4.763 -1.555 1.00 95.19 163 PRO A N 1
ATOM 1260 C CA . PRO A 1 163 ? 2.129 4.737 -0.909 1.00 95.19 163 PRO A CA 1
ATOM 1261 C C . PRO A 1 163 ? 1.990 5.793 0.180 1.00 95.19 163 PRO A C 1
ATOM 1263 O O . PRO A 1 163 ? 1.132 6.671 0.098 1.00 95.19 163 PRO A O 1
ATOM 1266 N N . ILE A 1 164 ? 2.920 5.770 1.134 1.00 94.50 164 ILE A N 1
ATOM 1267 C CA . ILE A 1 164 ? 2.933 6.692 2.260 1.00 94.50 164 ILE A CA 1
ATOM 1268 C C . ILE A 1 164 ? 3.127 8.140 1.794 1.00 94.50 164 ILE A C 1
ATOM 1270 O O . ILE A 1 164 ? 2.407 9.020 2.248 1.00 94.50 164 ILE A O 1
ATOM 1274 N N . THR A 1 165 ? 4.017 8.403 0.827 1.00 94.75 165 THR A N 1
ATOM 1275 C CA . THR A 1 165 ? 4.246 9.764 0.306 1.00 94.75 165 THR A CA 1
ATOM 1276 C C . THR A 1 165 ? 2.964 10.342 -0.291 1.00 94.75 165 THR A C 1
ATOM 1278 O O . THR A 1 165 ? 2.575 11.460 0.036 1.00 94.75 165 THR A O 1
ATOM 1281 N N . LEU A 1 166 ? 2.278 9.575 -1.142 1.00 95.12 166 LEU A N 1
ATOM 1282 C CA . LEU A 1 166 ? 1.035 10.025 -1.765 1.00 95.12 166 LEU A CA 1
ATOM 1283 C C . LEU A 1 166 ? -0.106 10.134 -0.751 1.00 95.12 166 LEU A C 1
ATOM 1285 O O . LEU A 1 166 ? -0.931 11.037 -0.868 1.00 95.12 166 LEU A O 1
ATOM 1289 N N . ALA A 1 167 ? -0.147 9.261 0.256 1.00 95.19 167 ALA A N 1
ATOM 1290 C CA . ALA A 1 167 ? -1.113 9.361 1.341 1.00 95.19 167 ALA A CA 1
ATOM 1291 C C . ALA A 1 167 ? -0.932 10.664 2.136 1.00 95.19 167 ALA A C 1
ATOM 1293 O O . ALA A 1 167 ? -1.910 11.387 2.320 1.00 95.19 167 ALA A O 1
ATOM 1294 N N . PHE A 1 168 ? 0.305 11.013 2.518 1.00 94.00 168 PHE A N 1
ATOM 1295 C CA . PHE A 1 168 ? 0.651 12.291 3.157 1.00 94.00 168 PHE A CA 1
ATOM 1296 C C . PHE A 1 168 ? 0.168 13.491 2.326 1.00 94.00 168 PHE A C 1
ATOM 1298 O O . PHE A 1 168 ? -0.541 14.356 2.847 1.00 94.00 168 PHE A O 1
ATOM 1305 N N . GLU A 1 169 ? 0.467 13.505 1.023 1.00 92.88 169 GLU A N 1
ATOM 1306 C CA . GLU A 1 169 ? 0.016 14.557 0.104 1.00 92.88 169 GLU A CA 1
ATOM 1307 C C . GLU A 1 169 ? -1.521 14.680 0.063 1.00 92.88 169 GLU A C 1
ATOM 1309 O O . GLU A 1 169 ? -2.055 15.786 0.161 1.00 92.88 169 GLU A O 1
ATOM 1314 N N . ARG A 1 170 ? -2.250 13.556 -0.035 1.00 92.00 170 ARG A N 1
ATOM 1315 C CA . ARG A 1 170 ? -3.728 13.526 -0.120 1.00 92.00 170 ARG A CA 1
ATOM 1316 C C . ARG A 1 170 ? -4.420 14.041 1.140 1.00 92.00 170 ARG A C 1
ATOM 1318 O O . ARG A 1 170 ? -5.559 14.500 1.063 1.00 92.00 170 ARG A O 1
ATOM 1325 N N . ILE A 1 171 ? -3.759 13.969 2.293 1.00 90.56 171 ILE A N 1
ATOM 1326 C CA . ILE A 1 171 ? -4.296 14.471 3.566 1.00 90.56 171 ILE A CA 1
ATOM 1327 C C . ILE A 1 171 ? -3.705 15.824 3.977 1.00 90.56 171 ILE A C 1
ATOM 1329 O O . ILE A 1 171 ? -4.019 16.320 5.057 1.00 90.56 171 ILE A O 1
ATOM 1333 N N . GLY A 1 172 ? -2.882 16.436 3.119 1.00 89.62 172 GLY A N 1
ATOM 1334 C CA . GLY A 1 172 ? -2.310 17.762 3.347 1.00 89.62 172 GLY A CA 1
ATOM 1335 C C . GLY A 1 172 ? -1.200 17.800 4.398 1.00 89.62 172 GLY A C 1
ATOM 1336 O O . GLY A 1 172 ? -0.988 18.844 5.013 1.00 89.62 172 GLY A O 1
ATOM 1337 N N . LEU A 1 173 ? -0.499 16.687 4.624 1.00 86.81 173 LEU A N 1
ATOM 1338 C CA . LEU A 1 173 ? 0.658 16.630 5.512 1.00 86.81 173 LEU A CA 1
ATOM 1339 C C . LEU A 1 173 ? 1.963 16.687 4.699 1.00 86.81 173 LEU A C 1
ATOM 1341 O O . LEU A 1 173 ? 2.123 15.976 3.709 1.00 86.81 173 LEU A O 1
ATOM 1345 N N . ASP A 1 174 ? 2.918 17.511 5.138 1.00 79.12 174 ASP A N 1
ATOM 1346 C CA . ASP A 1 174 ? 4.243 17.614 4.512 1.00 79.12 174 ASP A CA 1
ATOM 1347 C C . ASP A 1 174 ? 5.218 16.632 5.175 1.00 79.12 174 ASP A C 1
ATOM 1349 O O . ASP A 1 174 ? 5.757 16.892 6.254 1.00 79.12 174 ASP A O 1
ATOM 1353 N N . ALA A 1 175 ? 5.434 15.480 4.538 1.00 76.88 175 ALA A N 1
ATOM 1354 C CA . ALA A 1 175 ? 6.479 14.541 4.921 1.00 76.88 175 ALA A CA 1
ATOM 1355 C C . ALA A 1 175 ? 7.390 14.250 3.729 1.00 76.88 175 ALA A C 1
ATOM 1357 O O . ALA A 1 175 ? 6.993 13.644 2.734 1.00 76.88 175 ALA A O 1
ATOM 1358 N N . LYS A 1 176 ? 8.659 14.644 3.857 1.00 82.69 176 LYS A N 1
ATOM 1359 C CA . LYS A 1 176 ? 9.695 14.337 2.868 1.00 82.69 176 LYS A CA 1
ATOM 1360 C C . LYS A 1 176 ? 10.262 12.950 3.128 1.00 82.69 176 LYS A C 1
ATOM 1362 O O . LYS A 1 176 ? 11.235 12.796 3.865 1.00 82.69 176 LYS A O 1
ATOM 1367 N N . ILE A 1 177 ? 9.647 11.948 2.515 1.00 87.62 177 ILE A N 1
ATOM 1368 C CA . ILE A 1 177 ? 10.132 10.569 2.553 1.00 87.62 177 ILE A CA 1
ATOM 1369 C C . ILE A 1 177 ? 11.029 10.357 1.325 1.00 87.62 177 ILE A C 1
ATOM 1371 O O . ILE A 1 177 ? 10.596 10.631 0.203 1.00 87.62 177 ILE A O 1
ATOM 1375 N N . PRO A 1 178 ? 12.292 9.922 1.500 1.00 88.69 178 PRO A N 1
ATOM 1376 C CA . PRO A 1 178 ? 13.178 9.686 0.372 1.00 88.69 178 PRO A CA 1
ATOM 1377 C C . PRO A 1 178 ? 12.601 8.603 -0.539 1.00 88.69 178 PRO A C 1
ATOM 1379 O O . PRO A 1 178 ? 11.966 7.642 -0.097 1.00 88.69 178 PRO A O 1
ATOM 1382 N N . GLN A 1 179 ? 12.843 8.766 -1.829 1.00 88.06 179 GLN A N 1
ATOM 1383 C CA . GLN A 1 179 ? 12.431 7.825 -2.852 1.00 88.06 179 GLN A CA 1
ATOM 1384 C C . GLN A 1 179 ? 13.665 7.124 -3.418 1.00 88.06 179 GLN A C 1
ATOM 1386 O O . GLN A 1 179 ? 14.644 7.818 -3.692 1.00 88.06 179 GLN A O 1
ATOM 1391 N N . PRO A 1 180 ? 13.634 5.791 -3.610 1.00 86.69 180 PRO A N 1
ATOM 1392 C CA . PRO A 1 180 ? 14.712 5.096 -4.299 1.00 86.69 180 PRO A CA 1
ATOM 1393 C C . PRO A 1 180 ? 14.959 5.697 -5.687 1.00 86.69 180 PRO A C 1
ATOM 1395 O O . PRO A 1 180 ? 14.008 6.008 -6.422 1.00 86.69 180 PRO A O 1
ATOM 1398 N N . GLU A 1 181 ? 16.233 5.871 -6.029 1.00 84.62 181 GLU A N 1
ATOM 1399 C CA . GLU A 1 181 ? 16.656 6.197 -7.388 1.00 84.62 181 GLU A CA 1
ATOM 1400 C C . GLU A 1 181 ? 16.586 4.931 -8.238 1.00 84.62 181 GLU A C 1
ATOM 1402 O O . GLU A 1 181 ? 16.957 3.850 -7.793 1.00 84.62 181 GLU A O 1
ATOM 1407 N N . VAL A 1 182 ? 16.059 5.047 -9.453 1.00 84.62 182 VAL A N 1
ATOM 1408 C CA . VAL A 1 182 ? 15.814 3.892 -10.321 1.00 84.62 182 VAL A CA 1
ATOM 1409 C C . VAL A 1 182 ? 16.172 4.278 -11.738 1.00 84.62 182 VAL A C 1
ATOM 1411 O O . VAL A 1 182 ? 15.749 5.339 -12.200 1.00 84.62 182 VAL A O 1
ATOM 1414 N N . ASP A 1 183 ? 16.913 3.416 -12.426 1.00 84.69 183 ASP A N 1
ATOM 1415 C CA . ASP A 1 183 ? 17.270 3.640 -13.826 1.00 84.69 183 ASP A CA 1
ATOM 1416 C C . ASP A 1 183 ? 16.207 3.070 -14.772 1.00 84.69 183 ASP A C 1
ATOM 1418 O O . ASP A 1 183 ? 15.253 2.397 -14.368 1.00 84.69 183 ASP A O 1
ATOM 1422 N N . GLU A 1 184 ? 16.381 3.323 -16.065 1.00 84.56 184 GLU A N 1
ATOM 1423 C CA . GLU A 1 184 ? 15.560 2.699 -17.099 1.00 84.56 184 GLU A CA 1
ATOM 1424 C C . GLU A 1 184 ? 15.788 1.173 -17.153 1.00 84.56 184 GLU A C 1
ATOM 1426 O O . GLU A 1 184 ? 16.893 0.697 -16.861 1.00 84.56 184 GLU A O 1
ATOM 1431 N N . PRO A 1 185 ? 14.757 0.388 -17.521 1.00 81.69 185 PRO A N 1
ATOM 1432 C CA . PRO A 1 185 ? 13.390 0.801 -17.903 1.00 81.69 185 PRO A CA 1
ATOM 1433 C C . PRO A 1 185 ? 12.438 1.066 -16.715 1.00 81.69 185 PRO A C 1
ATOM 1435 O O . PRO A 1 185 ? 11.323 1.561 -16.896 1.00 81.69 185 PRO A O 1
ATOM 1438 N N . TYR A 1 186 ? 12.851 0.737 -15.488 1.00 85.94 186 TYR A N 1
ATOM 1439 C CA . TYR A 1 186 ? 12.004 0.791 -14.290 1.00 85.94 186 TYR A CA 1
ATOM 1440 C C . TYR A 1 186 ? 11.489 2.197 -13.992 1.00 85.94 186 TYR A C 1
ATOM 1442 O O . TYR A 1 186 ? 10.345 2.370 -13.572 1.00 85.94 186 TYR A O 1
ATOM 1450 N N . ALA A 1 187 ? 12.323 3.211 -14.237 1.00 89.50 187 ALA A N 1
ATOM 1451 C CA . ALA A 1 187 ? 11.960 4.608 -14.049 1.00 89.50 187 ALA A CA 1
ATOM 1452 C C . ALA A 1 187 ? 10.714 5.000 -14.859 1.00 89.50 187 ALA A C 1
ATOM 1454 O O . ALA A 1 187 ? 9.855 5.725 -14.349 1.00 89.50 187 ALA A O 1
ATOM 1455 N N . THR A 1 188 ? 10.586 4.513 -16.096 1.00 92.25 188 THR A N 1
ATOM 1456 C CA . THR A 1 188 ? 9.428 4.794 -16.955 1.00 92.25 188 THR A CA 1
ATOM 1457 C C . THR A 1 188 ? 8.156 4.157 -16.415 1.00 92.25 188 THR A C 1
ATOM 1459 O O . THR A 1 188 ? 7.191 4.881 -16.162 1.00 92.25 188 THR A O 1
ATOM 1462 N N . VAL A 1 189 ? 8.180 2.849 -16.146 1.00 92.31 189 VAL A N 1
ATOM 1463 C CA . VAL A 1 189 ? 7.027 2.121 -15.591 1.00 92.31 189 VAL A CA 1
ATOM 1464 C C . VAL A 1 189 ? 6.589 2.754 -14.272 1.00 92.31 189 VAL A C 1
ATOM 1466 O O . VAL A 1 189 ? 5.428 3.120 -14.097 1.00 92.31 189 VAL A O 1
ATOM 1469 N N . ARG A 1 190 ? 7.538 3.014 -13.369 1.00 93.94 190 ARG A N 1
ATOM 1470 C CA . ARG A 1 190 ? 7.285 3.691 -12.095 1.00 93.94 190 ARG A CA 1
ATOM 1471 C C . ARG A 1 190 ? 6.589 5.041 -12.278 1.00 93.94 190 ARG A C 1
ATOM 1473 O O . ARG A 1 190 ? 5.605 5.306 -11.592 1.00 93.94 190 ARG A O 1
ATOM 1480 N N . ARG A 1 191 ? 7.064 5.901 -13.189 1.00 95.19 191 ARG A N 1
ATOM 1481 C CA . ARG A 1 191 ? 6.429 7.206 -13.463 1.00 95.19 191 ARG A CA 1
ATOM 1482 C C . ARG A 1 191 ? 4.985 7.041 -13.936 1.00 95.19 191 ARG A C 1
ATOM 1484 O O . ARG A 1 191 ? 4.119 7.775 -13.456 1.00 95.19 191 ARG A O 1
ATOM 1491 N N . THR A 1 192 ? 4.726 6.092 -14.835 1.00 95.44 192 THR A N 1
ATOM 1492 C CA . THR A 1 192 ? 3.375 5.777 -15.327 1.00 95.44 192 THR A CA 1
ATOM 1493 C C . THR A 1 192 ? 2.459 5.356 -14.178 1.00 95.44 192 THR A C 1
ATOM 1495 O O . THR A 1 192 ? 1.412 5.975 -13.963 1.00 95.44 192 THR A O 1
ATOM 1498 N N . LEU A 1 193 ? 2.895 4.381 -13.377 1.00 95.75 193 LEU A N 1
ATOM 1499 C CA . LEU A 1 193 ? 2.139 3.844 -12.245 1.00 95.75 193 LEU A CA 1
ATOM 1500 C C . LEU A 1 193 ? 1.844 4.906 -11.179 1.00 95.75 193 LEU A C 1
ATOM 1502 O O . LEU A 1 193 ? 0.703 5.029 -10.734 1.00 95.75 193 LEU A O 1
ATOM 1506 N N . VAL A 1 194 ? 2.843 5.707 -10.796 1.00 96.31 194 VAL A N 1
ATOM 1507 C CA . VAL A 1 194 ? 2.698 6.781 -9.798 1.00 96.31 194 VAL A CA 1
ATOM 1508 C C . VAL A 1 194 ? 1.737 7.860 -10.295 1.00 96.31 194 VAL A C 1
ATOM 1510 O O . VAL A 1 194 ? 0.882 8.326 -9.540 1.00 96.31 194 VAL A O 1
ATOM 1513 N N . ARG A 1 195 ? 1.850 8.264 -11.567 1.00 97.00 195 ARG A N 1
ATOM 1514 C CA . ARG A 1 195 ? 0.974 9.282 -12.159 1.00 97.00 195 ARG A CA 1
ATOM 1515 C C . ARG A 1 195 ? -0.484 8.834 -12.162 1.00 97.00 195 ARG A C 1
ATOM 1517 O O . ARG A 1 195 ? -1.345 9.628 -11.797 1.00 97.00 195 ARG A O 1
ATOM 1524 N N . ALA A 1 196 ? -0.753 7.592 -12.555 1.00 97.31 196 ALA A N 1
ATOM 1525 C CA . ALA A 1 196 ? -2.106 7.048 -12.552 1.00 97.31 196 ALA A CA 1
ATOM 1526 C C . ALA A 1 196 ? -2.658 6.894 -11.122 1.00 97.31 196 ALA A C 1
ATOM 1528 O O . ALA A 1 196 ? -3.803 7.259 -10.853 1.00 97.31 196 ALA A O 1
ATOM 1529 N N . ALA A 1 197 ? -1.836 6.426 -10.177 1.00 96.62 197 ALA A N 1
ATOM 1530 C CA . ALA A 1 197 ? -2.264 6.205 -8.796 1.00 96.62 197 ALA A CA 1
ATOM 1531 C C . ALA A 1 197 ? -2.616 7.517 -8.072 1.00 96.62 197 ALA A C 1
ATOM 1533 O O . ALA A 1 197 ? -3.565 7.555 -7.290 1.00 96.62 197 ALA A O 1
ATOM 1534 N N . ARG A 1 198 ? -1.917 8.620 -8.389 1.00 95.81 198 ARG A N 1
ATOM 1535 C CA . ARG A 1 198 ? -2.212 9.969 -7.864 1.00 95.81 198 ARG A CA 1
ATOM 1536 C C . ARG A 1 198 ? -3.653 10.419 -8.113 1.00 95.81 198 ARG A C 1
ATOM 1538 O O . ARG A 1 198 ? -4.203 11.134 -7.284 1.00 95.81 198 ARG A O 1
ATOM 1545 N N . THR A 1 199 ? -4.250 10.028 -9.237 1.00 95.12 199 THR A N 1
ATOM 1546 C CA . THR A 1 199 ? -5.618 10.428 -9.611 1.00 95.12 199 THR A CA 1
ATOM 1547 C C . THR A 1 199 ? -6.660 9.349 -9.353 1.00 95.12 199 THR A C 1
ATOM 1549 O O . THR A 1 199 ? -7.836 9.598 -9.579 1.00 95.12 199 THR A O 1
ATOM 1552 N N . THR A 1 200 ? -6.243 8.161 -8.916 1.00 96.75 200 THR A N 1
ATOM 1553 C CA . THR A 1 200 ? -7.151 7.047 -8.624 1.00 96.75 200 THR A CA 1
ATOM 1554 C C . THR A 1 200 ? -7.733 7.231 -7.224 1.00 96.75 200 THR A C 1
ATOM 1556 O O . THR A 1 200 ? -6.981 7.455 -6.267 1.00 96.75 200 THR A O 1
ATOM 1559 N N . ASP A 1 201 ? -9.053 7.147 -7.076 1.00 96.25 201 ASP A N 1
ATOM 1560 C CA . ASP A 1 201 ? -9.692 6.997 -5.769 1.00 96.25 201 ASP A CA 1
ATOM 1561 C C . ASP A 1 201 ? -9.525 5.548 -5.274 1.00 96.25 201 ASP A C 1
ATOM 1563 O O . ASP A 1 201 ? -10.096 4.626 -5.868 1.00 96.25 201 ASP A O 1
ATOM 1567 N N . PRO A 1 202 ? -8.753 5.312 -4.195 1.00 95.31 202 PRO A N 1
ATOM 1568 C CA . PRO A 1 202 ? -8.486 3.964 -3.712 1.00 95.31 202 PRO A CA 1
ATOM 1569 C C . PRO A 1 202 ? -9.702 3.303 -3.053 1.00 95.31 202 PRO A C 1
ATOM 1571 O O . PRO A 1 202 ? -9.651 2.111 -2.767 1.00 95.31 202 PRO A O 1
ATOM 1574 N N . TRP A 1 203 ? -10.788 4.052 -2.837 1.00 94.88 203 TRP A N 1
ATOM 1575 C CA . TRP A 1 203 ? -12.064 3.559 -2.315 1.00 94.88 203 TRP A CA 1
ATOM 1576 C C . TRP A 1 203 ? -13.140 3.429 -3.407 1.00 94.88 203 TRP A C 1
ATOM 1578 O O . TRP A 1 203 ? -14.272 3.034 -3.124 1.00 94.88 203 TRP A O 1
ATOM 1588 N N . ASN A 1 204 ? -12.801 3.703 -4.674 1.00 95.69 204 ASN A N 1
ATOM 1589 C CA . ASN A 1 204 ? -13.681 3.484 -5.819 1.00 95.69 204 ASN A CA 1
ATOM 1590 C C . ASN A 1 204 ? -13.288 2.210 -6.572 1.00 95.69 204 ASN A C 1
ATOM 1592 O O . ASN A 1 204 ? -12.334 2.187 -7.351 1.00 95.69 204 ASN A O 1
ATOM 1596 N N . ARG A 1 205 ? -14.099 1.158 -6.421 1.00 93.50 205 ARG A N 1
ATOM 1597 C CA . ARG A 1 205 ? -13.876 -0.146 -7.064 1.00 93.50 205 ARG A CA 1
ATOM 1598 C C . ARG A 1 205 ? -13.587 -0.060 -8.567 1.00 93.50 205 ARG A C 1
ATOM 1600 O O . ARG A 1 205 ? -12.706 -0.760 -9.054 1.00 93.50 205 ARG A O 1
ATOM 1607 N N . LYS A 1 206 ? -14.322 0.764 -9.322 1.00 93.88 206 LYS A N 1
ATOM 1608 C CA . LYS A 1 206 ? -14.149 0.840 -10.786 1.00 93.88 206 LYS A CA 1
ATOM 1609 C C . LYS A 1 206 ? -12.806 1.453 -11.164 1.00 93.88 206 LYS A C 1
ATOM 1611 O O . LYS A 1 206 ? -12.192 1.015 -12.132 1.00 93.88 206 LYS A O 1
ATOM 1616 N N . GLU A 1 207 ? -12.374 2.463 -10.418 1.00 96.31 207 GLU A N 1
ATOM 1617 C CA . GLU A 1 207 ? -11.093 3.126 -10.653 1.00 96.31 207 GLU A CA 1
ATOM 1618 C C . GLU A 1 207 ? -9.926 2.223 -10.254 1.00 96.31 207 GLU A C 1
ATOM 1620 O O . GLU A 1 207 ? -8.985 2.082 -11.033 1.00 96.31 207 GLU A O 1
ATOM 1625 N N . VAL A 1 208 ? -10.030 1.533 -9.112 1.00 94.56 208 VAL A N 1
ATOM 1626 C CA . VAL A 1 208 ? -9.049 0.522 -8.688 1.00 94.56 208 VAL A CA 1
ATOM 1627 C C . VAL A 1 208 ? -8.934 -0.590 -9.731 1.00 94.56 208 VAL A C 1
ATOM 1629 O O . VAL A 1 208 ? -7.835 -0.886 -10.192 1.00 94.56 208 VAL A O 1
ATOM 1632 N N . GLU A 1 209 ? -10.049 -1.167 -10.189 1.00 91.94 209 GLU A N 1
ATOM 1633 C CA . GLU A 1 209 ? -10.020 -2.212 -11.221 1.00 91.94 209 GLU A CA 1
ATOM 1634 C C . GLU A 1 209 ? -9.389 -1.724 -12.537 1.00 91.94 209 GLU A C 1
ATOM 1636 O O . GLU A 1 209 ? -8.661 -2.478 -13.188 1.00 91.94 209 GLU A O 1
ATOM 1641 N N . ALA A 1 210 ? -9.663 -0.482 -12.950 1.00 93.12 210 ALA A N 1
ATOM 1642 C CA . ALA A 1 210 ? -9.066 0.105 -14.147 1.00 93.12 210 ALA A CA 1
ATOM 1643 C C . ALA A 1 210 ? -7.552 0.308 -13.982 1.00 93.12 210 ALA A C 1
ATOM 1645 O O . ALA A 1 210 ? -6.789 -0.050 -14.884 1.00 93.12 210 ALA A O 1
ATOM 1646 N N . TYR A 1 211 ? -7.123 0.813 -12.821 1.00 95.19 211 TYR A N 1
ATOM 1647 C CA . TYR A 1 211 ? -5.712 0.948 -12.478 1.00 95.19 211 TYR A CA 1
ATOM 1648 C C . TYR A 1 211 ? -5.004 -0.402 -12.542 1.00 95.19 211 TYR A C 1
ATOM 1650 O O . TYR A 1 211 ? -4.011 -0.535 -13.252 1.00 95.19 211 TYR A O 1
ATOM 1658 N N . CYS A 1 212 ? -5.525 -1.419 -11.850 1.00 92.00 212 CYS A N 1
ATOM 1659 C CA . CYS A 1 212 ? -4.835 -2.696 -11.735 1.00 92.00 212 CYS A CA 1
ATOM 1660 C C . CYS A 1 212 ? -4.688 -3.406 -13.088 1.00 92.00 212 CYS A C 1
ATOM 1662 O O . CYS A 1 212 ? -3.669 -4.045 -13.331 1.00 92.00 212 CYS A O 1
ATOM 1664 N N . ARG A 1 213 ? -5.662 -3.275 -14.002 1.00 89.75 213 ARG A N 1
ATOM 1665 C CA . ARG A 1 213 ? -5.539 -3.825 -15.366 1.00 89.75 213 ARG A CA 1
ATOM 1666 C C . ARG A 1 213 ? -4.436 -3.140 -16.168 1.00 89.75 213 ARG A C 1
ATOM 1668 O O . ARG A 1 213 ? -3.679 -3.825 -16.847 1.00 89.75 213 ARG A O 1
ATOM 1675 N N . MET A 1 214 ? -4.354 -1.811 -16.090 1.00 93.25 214 MET A N 1
ATOM 1676 C CA . MET A 1 214 ? -3.285 -1.043 -16.732 1.00 93.25 214 MET A CA 1
ATOM 1677 C C . MET A 1 214 ? -1.926 -1.411 -16.130 1.00 93.25 214 MET A C 1
ATOM 1679 O O . MET A 1 214 ? -1.017 -1.786 -16.861 1.00 93.25 214 MET A O 1
ATOM 1683 N N . ALA A 1 215 ? -1.819 -1.412 -14.801 1.00 92.06 215 ALA A N 1
ATOM 1684 C CA . ALA A 1 215 ? -0.578 -1.718 -14.105 1.00 92.06 215 ALA A CA 1
ATOM 1685 C C . ALA A 1 215 ? -0.085 -3.141 -14.396 1.00 92.06 215 ALA A C 1
ATOM 1687 O O . ALA A 1 215 ? 1.101 -3.344 -14.637 1.00 92.06 215 ALA A O 1
ATOM 1688 N N . ALA A 1 216 ? -0.989 -4.124 -14.445 1.00 87.69 216 ALA A N 1
ATOM 1689 C CA . ALA A 1 216 ? -0.637 -5.491 -14.815 1.00 87.69 216 ALA A CA 1
ATOM 1690 C C . ALA A 1 216 ? -0.068 -5.585 -16.242 1.00 87.69 216 ALA A C 1
ATOM 1692 O O . ALA A 1 216 ? 0.844 -6.376 -16.469 1.00 87.69 216 ALA A O 1
ATOM 1693 N N . ALA A 1 217 ? -0.569 -4.783 -17.189 1.00 87.56 217 ALA A N 1
ATOM 1694 C CA . ALA A 1 217 ? -0.037 -4.737 -18.550 1.00 87.56 217 ALA A CA 1
ATOM 1695 C C . ALA A 1 217 ? 1.374 -4.127 -18.591 1.00 87.56 217 ALA A C 1
ATOM 1697 O O . ALA A 1 217 ? 2.273 -4.733 -19.167 1.00 87.56 217 ALA A O 1
ATOM 1698 N N . GLU A 1 218 ? 1.587 -2.996 -17.912 1.00 89.81 218 GLU A N 1
ATOM 1699 C CA . GLU A 1 218 ? 2.897 -2.331 -17.812 1.00 89.81 218 GLU A CA 1
ATOM 1700 C C . GLU A 1 218 ? 3.954 -3.241 -17.161 1.00 89.81 218 GLU A C 1
ATOM 1702 O O . GLU A 1 218 ? 5.080 -3.369 -17.644 1.00 89.81 218 GLU A O 1
ATOM 1707 N N . VAL A 1 219 ? 3.583 -3.924 -16.071 1.00 86.06 219 VAL A N 1
ATOM 1708 C CA . VAL A 1 219 ? 4.466 -4.879 -15.388 1.00 86.06 219 VAL A CA 1
ATOM 1709 C C . VAL A 1 219 ? 4.752 -6.088 -16.282 1.00 86.06 219 VAL A C 1
ATOM 1711 O O . VAL A 1 219 ? 5.897 -6.525 -16.364 1.00 86.06 219 VAL A O 1
ATOM 1714 N N . ALA A 1 220 ? 3.754 -6.628 -16.985 1.00 83.81 220 ALA A N 1
ATOM 1715 C CA . ALA A 1 220 ? 3.964 -7.755 -17.893 1.00 83.81 220 ALA A CA 1
ATOM 1716 C C . ALA A 1 220 ? 4.897 -7.397 -19.064 1.00 83.81 220 ALA A C 1
ATOM 1718 O O . ALA A 1 220 ? 5.749 -8.207 -19.437 1.00 83.81 220 ALA A O 1
ATOM 1719 N N . GLU A 1 221 ? 4.770 -6.192 -19.620 1.00 84.94 221 GLU A N 1
ATOM 1720 C CA . GLU A 1 221 ? 5.656 -5.687 -20.672 1.00 84.94 221 GLU A CA 1
ATOM 1721 C C . GLU A 1 221 ? 7.102 -5.583 -20.170 1.00 84.94 221 GLU A C 1
ATOM 1723 O O . GLU A 1 221 ? 8.015 -6.133 -20.794 1.00 84.94 221 GLU A O 1
ATOM 1728 N N . LEU A 1 222 ? 7.303 -4.992 -18.985 1.00 84.06 222 LEU A N 1
ATOM 1729 C CA . LEU A 1 222 ? 8.609 -4.920 -18.328 1.00 84.06 222 LEU A CA 1
ATOM 1730 C C . LEU A 1 222 ? 9.255 -6.307 -18.181 1.00 84.06 222 LEU A C 1
ATOM 1732 O O . LEU A 1 222 ? 10.414 -6.489 -18.554 1.00 84.06 222 LEU A O 1
ATOM 1736 N N . LEU A 1 223 ? 8.505 -7.289 -17.673 1.00 80.31 223 LEU A N 1
ATOM 1737 C CA . LEU A 1 223 ? 9.010 -8.647 -17.441 1.00 80.31 223 LEU A CA 1
ATOM 1738 C C . LEU A 1 223 ? 9.312 -9.406 -18.738 1.00 80.31 223 LEU A C 1
ATOM 1740 O O . LEU A 1 223 ? 10.234 -10.217 -18.777 1.00 80.31 223 LEU A O 1
ATOM 1744 N N . THR A 1 224 ? 8.564 -9.137 -19.810 1.00 78.81 224 THR A N 1
ATOM 1745 C CA . THR A 1 224 ? 8.762 -9.804 -21.107 1.00 78.81 224 THR A CA 1
ATOM 1746 C C . THR A 1 224 ? 10.019 -9.298 -21.817 1.00 78.81 224 THR A C 1
ATOM 1748 O O . THR A 1 224 ? 10.717 -10.073 -22.471 1.00 78.81 224 THR A O 1
ATOM 1751 N N . HIS A 1 225 ? 10.333 -8.008 -21.682 1.00 76.12 225 HIS A N 1
ATOM 1752 C CA . HIS A 1 225 ? 11.491 -7.390 -22.336 1.00 76.12 225 HIS A CA 1
ATOM 1753 C C . HIS A 1 225 ? 12.778 -7.442 -21.508 1.00 76.12 225 HIS A C 1
ATOM 1755 O O . HIS A 1 225 ? 13.865 -7.243 -22.053 1.00 76.12 225 HIS A O 1
ATOM 1761 N N . HIS A 1 226 ? 12.673 -7.755 -20.216 1.00 66.56 226 HIS A N 1
ATOM 1762 C CA . HIS A 1 226 ? 13.801 -7.830 -19.294 1.00 66.56 226 HIS A CA 1
ATOM 1763 C C . HIS A 1 226 ? 13.689 -9.083 -18.421 1.00 66.56 226 HIS A C 1
ATOM 1765 O O . HIS A 1 226 ? 13.415 -8.964 -17.231 1.00 66.56 226 HIS A O 1
ATOM 1771 N N . PRO A 1 227 ? 13.866 -10.290 -18.987 1.00 61.03 227 PRO A N 1
ATOM 1772 C CA . PRO A 1 227 ? 13.829 -11.516 -18.200 1.00 61.03 227 PRO A CA 1
ATOM 1773 C C . PRO A 1 227 ? 14.937 -11.511 -17.140 1.00 61.03 227 PRO A C 1
ATOM 1775 O O . PRO A 1 227 ? 15.994 -10.906 -17.338 1.00 61.03 227 PRO A O 1
ATOM 1778 N N . GLU A 1 228 ? 14.695 -12.201 -16.023 1.00 59.41 228 GLU A N 1
ATOM 1779 C CA . GLU A 1 228 ? 15.657 -12.349 -14.928 1.00 59.41 228 GLU A CA 1
ATOM 1780 C C . GLU A 1 228 ? 17.042 -12.738 -15.465 1.00 59.41 228 GLU A C 1
ATOM 1782 O O . GLU A 1 228 ? 17.199 -13.737 -16.173 1.00 59.41 228 GLU A O 1
ATOM 1787 N N . THR A 1 229 ? 18.072 -11.963 -15.122 1.00 49.62 229 THR A N 1
ATOM 1788 C CA . THR A 1 229 ? 19.449 -12.414 -15.333 1.00 49.62 229 THR A CA 1
ATOM 1789 C C . THR A 1 229 ? 19.736 -13.540 -14.344 1.00 49.62 229 THR A C 1
ATOM 1791 O O . THR A 1 229 ? 19.675 -13.292 -13.137 1.00 49.62 229 THR A O 1
ATOM 1794 N N . PRO A 1 230 ? 20.062 -14.764 -14.800 1.00 41.94 230 PRO A N 1
ATOM 1795 C CA . PRO A 1 230 ? 20.356 -15.862 -13.893 1.00 41.94 230 PRO A CA 1
ATOM 1796 C C . PRO A 1 230 ? 21.538 -15.488 -12.998 1.00 41.94 230 PRO A C 1
ATOM 1798 O O . PRO A 1 230 ? 22.576 -15.028 -13.479 1.00 41.94 230 PRO A O 1
ATOM 1801 N N . HIS A 1 231 ? 21.380 -15.696 -11.690 1.00 45.97 231 HIS A N 1
ATOM 1802 C CA . HIS A 1 231 ? 22.446 -15.509 -10.717 1.00 45.97 231 HIS A CA 1
ATOM 1803 C C . HIS A 1 231 ? 23.646 -16.388 -11.088 1.00 45.97 231 HIS A C 1
ATOM 1805 O O . HIS A 1 231 ? 23.667 -17.588 -10.817 1.00 45.97 231 HIS A O 1
ATOM 1811 N N . THR A 1 232 ? 24.694 -15.797 -11.662 1.00 35.31 232 THR A N 1
ATOM 1812 C CA . THR A 1 232 ? 26.017 -16.413 -11.617 1.00 35.31 232 THR A CA 1
ATOM 1813 C C . THR A 1 232 ? 26.497 -16.302 -10.181 1.00 35.31 232 THR A C 1
ATOM 1815 O O . THR A 1 232 ? 26.991 -15.257 -9.755 1.00 35.31 232 THR A O 1
ATOM 1818 N N . THR A 1 233 ? 26.319 -17.371 -9.409 1.00 34.22 233 THR A N 1
ATOM 1819 C CA . THR A 1 233 ? 27.012 -17.537 -8.134 1.00 34.22 233 THR A CA 1
ATOM 1820 C C . THR A 1 233 ? 28.506 -17.334 -8.407 1.00 34.22 233 THR A C 1
ATOM 1822 O O . THR A 1 233 ? 29.048 -18.032 -9.271 1.00 34.22 233 THR A O 1
ATOM 1825 N N . PRO A 1 234 ? 29.205 -16.393 -7.748 1.00 36.88 234 PRO A N 1
ATOM 1826 C CA . PRO A 1 234 ? 30.640 -16.294 -7.921 1.00 36.88 234 PRO A CA 1
ATOM 1827 C C . PRO A 1 234 ? 31.250 -17.577 -7.364 1.00 36.88 234 PRO A C 1
ATOM 1829 O O . PRO A 1 234 ? 31.252 -17.820 -6.155 1.00 36.88 234 PRO A O 1
ATOM 1832 N N . HIS A 1 235 ? 31.748 -18.420 -8.265 1.00 35.28 235 HIS A N 1
ATOM 1833 C CA . HIS A 1 235 ? 32.597 -19.543 -7.918 1.00 35.28 235 HIS A CA 1
ATOM 1834 C C . HIS A 1 235 ? 33.803 -18.951 -7.180 1.00 35.28 235 HIS A C 1
ATOM 1836 O O . HIS A 1 235 ? 34.681 -18.334 -7.786 1.00 35.28 235 HIS A O 1
ATOM 1842 N N . ARG A 1 236 ? 33.834 -19.089 -5.850 1.00 38.31 236 ARG A N 1
ATOM 1843 C CA . ARG A 1 236 ? 35.053 -18.872 -5.071 1.00 38.31 236 ARG A CA 1
ATOM 1844 C C . ARG A 1 236 ? 36.081 -19.877 -5.581 1.00 38.31 236 ARG A C 1
ATOM 1846 O O . ARG A 1 236 ? 36.077 -21.038 -5.18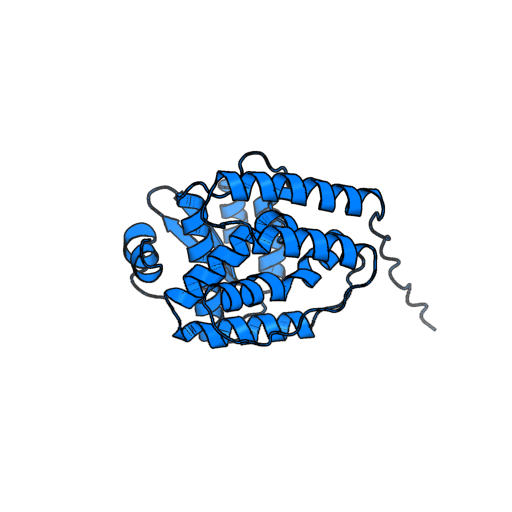8 1.00 38.31 236 ARG A O 1
ATOM 1853 N N . SER A 1 237 ? 36.944 -19.423 -6.482 1.00 39.06 237 SER A N 1
ATOM 1854 C CA . SER A 1 237 ? 38.233 -20.050 -6.739 1.00 39.06 237 SER A CA 1
ATOM 1855 C C . SER A 1 237 ? 39.062 -19.868 -5.473 1.00 39.06 237 SER A C 1
ATOM 1857 O O . SER A 1 237 ? 39.664 -18.818 -5.262 1.00 39.06 237 SER A O 1
ATOM 1859 N N . SER A 1 238 ? 39.067 -20.885 -4.620 1.00 48.22 238 SER A N 1
ATOM 1860 C CA . SER A 1 238 ? 40.071 -21.049 -3.578 1.00 48.22 238 SER A CA 1
ATOM 1861 C C . SER A 1 238 ? 41.460 -21.117 -4.219 1.00 48.22 238 SER A C 1
ATOM 1863 O O . SER A 1 238 ? 41.756 -22.048 -4.971 1.00 48.22 238 SER A O 1
ATOM 1865 N N . ARG A 1 239 ? 42.293 -20.125 -3.913 1.00 51.28 239 ARG A N 1
ATOM 1866 C CA . ARG A 1 239 ? 43.749 -20.246 -3.851 1.00 51.28 239 ARG A CA 1
ATOM 1867 C C . ARG A 1 239 ? 44.190 -19.780 -2.476 1.00 51.28 239 ARG A C 1
ATOM 1869 O O . ARG A 1 239 ? 43.573 -18.807 -1.988 1.00 51.28 239 ARG A O 1
#

Radius of gyration: 18.41 Å; chains: 1; bounding box: 61×45×45 Å

Secondary structure (DSSP, 8-state):
---HHHHHHHTS--SS------S-HHHHHHHHHTTS-HHHHHHHHHHHHTT-EEEEEEETTEEEEEEE-TT--SHHHHHHHHHHHHHHHHHHHTT-SPTT--TTTTS-HHHHHHHHHHHHHHHHHH-GGGHHHHHHHHHHHHHT----S-HHHHHHHHTTTHHHHHHHHHTT-----------TTHHHHHHHHHHHHHH--TT-HHHHHHHHHHHHHHHHHHHHHSPPPP---------

Foldseek 3Di:
DQFLVRCCVPFFVPPDDDDDFPPDLVVVLVVCVVPDDPVVSVVSVVQVVQVWGWDWTDGDPDIDIRTGHNLDDDPLLSVLSVQLVSLLVVCVVLVQQDPDDDPPLSPACLLQVLSLLSSLLSCCVRPVVSLVVLLVSLLVLQVPDDDPLAQRVNLRSQCSNLSSCLSCVVVVHDDDRDGHDDDPPSVVLSVVSSVLSSPANSSDSVSSNVSNVVSSVSVVVRCVVRPRDPDPPPPPPDD